Protein AF-A0A7X5DY16-F1 (afdb_monomer_lite)

Foldseek 3Di:
DPPQCPVQWDFPAWDADDPQWTWTWTAHPVGFIKIKTKGQDPLVVVQQVVQDDPPWDWDQDPSIIITIDHDDDADALVCCCVPVVDALQLLLQQLLLQLVCVVPDSGGLQQLLQQLDSRQWGDDDSHIYGNSRGNCVPDDHPRDNLSSQLSNLVSSLCSNVPPPDDPVFFDDDPLSVVSVVCSVVSVRRDSVVSSVSSVPDDRDTPGPPCVCVVVVVVVVVCCVVCVVVVVVVVVVVVVVVVVVVVVVVVVVVVVVVVPPPPPDDDDDDDDDDDDDDDDD

Sequence (280 aa):
MRRVPFDRLHTVCLTYESRAGYTEICREPDGTRWIRLCIRSDACQRELLSGLDESVPVRLESGVLEVLLPCHEGISLRQWLYEQKPDLSRRRDACLSLLEQLVEGNVPPCLIALSANTENLTLTGRSMFLQYLPELRQWEPGIDEAQAVRAVAAVICEVLSEKAAPWQSKRIPEELSLLNLRRQEQDYTSWSQLQRDVAAVPDTLPGRSSVLRPYIRRVRGWLCRYGKYLLRVLAALLLTAALLSLISAYRRYAREKNEIVWQGMPQVGDQDLRNGEDGE

Radius of gyration: 38.99 Å; chains: 1; bounding box: 100×86×105 Å

pLDDT: mean 80.42, std 16.53, range [32.22, 96.19]

Structure (mmCIF, N/CA/C/O backbone):
data_AF-A0A7X5DY16-F1
#
_entry.id   AF-A0A7X5DY16-F1
#
loop_
_atom_site.group_PDB
_atom_site.id
_atom_site.type_symbol
_atom_site.label_atom_id
_atom_site.label_alt_id
_atom_site.label_comp_id
_atom_site.label_asym_id
_atom_site.label_entity_id
_atom_site.label_seq_id
_atom_site.pdbx_PDB_ins_code
_atom_site.Cartn_x
_atom_site.Cartn_y
_atom_site.Cartn_z
_atom_site.occupancy
_atom_site.B_iso_or_equiv
_atom_site.auth_seq_id
_atom_site.auth_comp_id
_atom_site.auth_asym_id
_atom_site.auth_atom_id
_atom_site.pdbx_PDB_model_num
ATOM 1 N N . MET A 1 1 ? -29.160 -1.199 15.013 1.00 33.97 1 MET A N 1
ATOM 2 C CA . MET A 1 1 ? -27.900 -0.928 15.739 1.00 33.97 1 MET A CA 1
ATOM 3 C C . MET A 1 1 ? -27.185 -2.251 15.992 1.00 33.97 1 MET A C 1
ATOM 5 O O . MET A 1 1 ? -27.598 -2.993 16.876 1.00 33.97 1 MET A O 1
ATOM 9 N N . ARG A 1 2 ? -26.191 -2.614 15.167 1.00 40.31 2 ARG A N 1
ATOM 10 C CA . ARG A 1 2 ? -25.318 -3.767 15.455 1.00 40.31 2 ARG A CA 1
ATOM 11 C C . ARG A 1 2 ? -24.442 -3.398 16.658 1.00 40.31 2 ARG A C 1
ATOM 13 O O . ARG A 1 2 ? -23.936 -2.283 16.708 1.00 40.31 2 ARG A O 1
ATOM 20 N N . ARG A 1 3 ? -24.319 -4.297 17.641 1.00 48.38 3 ARG A N 1
ATOM 21 C CA . ARG A 1 3 ? -23.399 -4.123 18.777 1.00 48.38 3 ARG A CA 1
ATOM 22 C C . ARG A 1 3 ? -21.986 -3.958 18.228 1.00 48.38 3 ARG A C 1
ATOM 24 O O . ARG A 1 3 ? -21.544 -4.798 17.451 1.00 48.38 3 ARG A O 1
ATOM 31 N N . VAL A 1 4 ? -21.325 -2.878 18.615 1.00 57.81 4 VAL A N 1
ATOM 32 C CA . VAL A 1 4 ? -20.000 -2.524 18.114 1.00 57.81 4 VAL A CA 1
ATOM 33 C C . VAL A 1 4 ? -18.946 -3.242 18.968 1.00 57.81 4 VAL A C 1
ATOM 35 O O . VAL A 1 4 ? -19.044 -3.159 20.192 1.00 57.81 4 VAL A O 1
ATOM 38 N N . PRO A 1 5 ? -17.986 -3.996 18.400 1.00 69.88 5 PRO A N 1
ATOM 39 C CA . PRO A 1 5 ? -17.233 -4.999 19.156 1.00 69.88 5 PRO A CA 1
ATOM 40 C C . PRO A 1 5 ? -16.042 -4.435 19.946 1.00 69.88 5 PRO A C 1
ATOM 42 O O . PRO A 1 5 ? -15.144 -5.191 20.280 1.00 69.88 5 PRO A O 1
ATOM 45 N N . PHE A 1 6 ? -16.013 -3.147 20.299 1.00 78.06 6 PHE A N 1
ATOM 46 C CA . PHE A 1 6 ? -14.852 -2.538 20.963 1.00 78.06 6 PHE A CA 1
ATOM 47 C C . PHE A 1 6 ? -14.472 -3.195 22.306 1.00 78.06 6 PHE A C 1
ATOM 49 O O . PHE A 1 6 ? -13.289 -3.362 22.595 1.00 78.06 6 PHE A O 1
ATOM 56 N N . ASP A 1 7 ? -15.453 -3.625 23.107 1.00 78.06 7 ASP A N 1
ATOM 57 C CA . ASP A 1 7 ? -15.219 -4.109 24.482 1.00 78.06 7 ASP A CA 1
ATOM 58 C C . ASP A 1 7 ? -14.694 -5.550 24.571 1.00 78.06 7 ASP A C 1
ATOM 60 O O . ASP A 1 7 ? -14.285 -6.003 25.639 1.00 78.06 7 ASP A O 1
ATOM 64 N N . ARG A 1 8 ? -14.741 -6.308 23.469 1.00 79.81 8 ARG A N 1
ATOM 65 C CA . ARG A 1 8 ? -14.359 -7.735 23.439 1.00 79.81 8 ARG A CA 1
ATOM 66 C C . ARG A 1 8 ? -13.055 -7.996 22.693 1.00 79.81 8 ARG A C 1
ATOM 68 O O . ARG A 1 8 ? -12.697 -9.154 22.485 1.00 79.81 8 ARG A O 1
ATOM 75 N N . LEU A 1 9 ? -12.364 -6.937 22.289 1.00 85.31 9 LEU A N 1
ATOM 76 C CA . LEU A 1 9 ? -11.119 -7.018 21.544 1.00 85.31 9 LEU A CA 1
ATOM 77 C C . LEU A 1 9 ? -9.939 -7.293 22.474 1.00 85.31 9 LEU A C 1
ATOM 79 O O . LEU A 1 9 ? -9.692 -6.563 23.431 1.00 85.31 9 LEU A O 1
ATOM 83 N N . HIS A 1 10 ? -9.177 -8.335 22.155 1.00 86.12 10 HIS A N 1
ATOM 84 C CA . HIS A 1 10 ? -7.896 -8.610 22.787 1.00 86.12 10 HIS A CA 1
ATOM 85 C C . HIS A 1 10 ? -6.767 -7.987 21.963 1.00 86.12 10 HIS A C 1
ATOM 87 O O . HIS A 1 10 ? -6.604 -8.322 20.788 1.00 86.12 10 HIS A O 1
ATOM 93 N N . THR A 1 11 ? -5.981 -7.090 22.557 1.00 86.50 11 THR A N 1
ATOM 94 C CA . THR A 1 11 ? -4.807 -6.504 21.897 1.00 86.50 11 THR A CA 1
ATOM 95 C C . THR A 1 11 ? -3.754 -7.578 21.646 1.00 86.50 11 THR A C 1
ATOM 97 O O . THR A 1 11 ? -3.269 -8.221 22.572 1.00 86.50 11 THR A O 1
ATOM 100 N N . VAL A 1 12 ? -3.390 -7.759 20.378 1.00 84.44 12 VAL A N 1
ATOM 101 C CA . VAL A 1 12 ? -2.346 -8.689 19.936 1.00 84.44 12 VAL A CA 1
ATOM 102 C C . VAL A 1 12 ? -0.993 -7.986 19.888 1.00 84.44 12 VAL A C 1
ATOM 104 O O . VAL A 1 12 ? 0.008 -8.550 20.319 1.00 84.44 12 VAL A O 1
ATOM 107 N N . CYS A 1 13 ? -0.950 -6.772 19.336 1.00 82.62 13 CYS A N 1
ATOM 108 C CA . CYS A 1 13 ? 0.288 -6.018 19.159 1.00 82.62 13 CYS A CA 1
ATOM 109 C C . CYS A 1 13 ? 0.001 -4.518 19.040 1.00 82.62 13 CYS A C 1
ATOM 111 O O . CYS A 1 13 ? -0.901 -4.132 18.300 1.00 82.62 13 CYS A O 1
ATOM 113 N N . LEU A 1 14 ? 0.798 -3.692 19.719 1.00 81.94 14 LEU A N 1
ATOM 114 C CA . LEU A 1 14 ? 0.843 -2.243 19.527 1.00 81.94 14 LEU A CA 1
ATOM 115 C C . LEU A 1 14 ? 1.847 -1.932 18.410 1.00 81.94 14 LEU A C 1
ATOM 117 O O . LEU A 1 14 ? 3.008 -2.327 18.512 1.00 81.94 14 LEU A O 1
ATOM 121 N N . THR A 1 15 ? 1.415 -1.252 17.348 1.00 76.75 15 THR A N 1
ATOM 122 C CA . THR A 1 15 ? 2.262 -0.998 16.170 1.00 76.75 15 THR A CA 1
ATOM 123 C C . THR A 1 15 ? 2.916 0.377 16.234 1.00 76.75 15 THR A C 1
ATOM 125 O O . THR A 1 15 ? 4.136 0.476 16.122 1.00 76.75 15 THR A O 1
ATOM 128 N N . TYR A 1 16 ? 2.136 1.433 16.477 1.00 76.62 16 TYR A N 1
ATOM 129 C CA . TYR A 1 16 ? 2.656 2.796 16.599 1.00 76.62 16 TYR A CA 1
ATOM 130 C C . TYR A 1 16 ? 2.023 3.515 17.785 1.00 76.62 16 TYR A C 1
ATOM 132 O O . TYR A 1 16 ? 0.814 3.441 17.977 1.00 76.62 16 TYR A O 1
ATOM 140 N N . GLU A 1 17 ? 2.822 4.263 18.546 1.00 85.31 17 GLU A N 1
ATOM 141 C CA . GLU A 1 17 ? 2.343 5.135 19.620 1.00 85.31 17 GLU A CA 1
ATOM 142 C C . GLU A 1 17 ? 2.920 6.543 19.468 1.00 85.31 17 GLU A C 1
ATOM 144 O O . GLU A 1 17 ? 4.096 6.748 19.167 1.00 85.31 17 GLU A O 1
ATOM 149 N N . SER A 1 18 ? 2.064 7.538 19.671 1.00 84.06 18 SER A N 1
ATOM 150 C CA . SER A 1 18 ? 2.407 8.949 19.605 1.00 84.06 18 SER A CA 1
ATOM 151 C C . SER A 1 18 ? 1.520 9.766 20.545 1.00 84.06 18 SER A C 1
ATOM 153 O O . SER A 1 18 ? 0.532 9.285 21.104 1.00 84.06 18 SER A O 1
ATOM 155 N N . ARG A 1 19 ? 1.831 11.059 20.682 1.00 82.31 19 ARG A N 1
ATOM 156 C CA . ARG A 1 19 ? 0.948 12.001 21.388 1.00 82.31 19 ARG A CA 1
ATOM 157 C C . ARG A 1 19 ? -0.414 12.145 20.705 1.00 82.31 19 ARG A C 1
ATOM 159 O O . ARG A 1 19 ? -1.410 12.318 21.398 1.00 82.31 19 ARG A O 1
ATOM 166 N N . ALA A 1 20 ? -0.450 12.051 19.375 1.00 82.50 20 ALA A N 1
ATOM 167 C CA . ALA A 1 20 ? -1.674 12.163 18.588 1.00 82.50 20 ALA A CA 1
ATOM 168 C C . ALA A 1 20 ? -2.588 10.940 18.742 1.00 82.50 20 ALA A C 1
ATOM 170 O O . ALA A 1 20 ? -3.794 11.053 18.533 1.00 82.50 20 ALA A O 1
ATOM 171 N N . GLY A 1 21 ? -2.036 9.793 19.138 1.00 88.12 21 GLY A N 1
ATOM 172 C CA . GLY A 1 21 ? -2.768 8.540 19.228 1.00 88.12 21 GLY A CA 1
ATOM 173 C C . GLY A 1 21 ? -1.875 7.325 19.037 1.00 88.12 21 GLY A C 1
ATOM 174 O O . GLY A 1 21 ? -0.650 7.445 18.959 1.00 88.12 21 GLY A O 1
ATOM 175 N N . TYR A 1 22 ? -2.496 6.160 18.930 1.00 89.38 22 TYR A N 1
ATOM 176 C CA . TYR A 1 22 ? -1.810 4.899 18.695 1.00 89.38 22 TYR A CA 1
ATOM 177 C C . TYR A 1 22 ? -2.625 3.968 17.795 1.00 89.38 22 TYR A C 1
ATOM 179 O O . TYR A 1 22 ? -3.831 4.148 17.616 1.00 89.38 22 TYR A O 1
ATOM 187 N N . THR A 1 23 ? -1.942 2.989 17.214 1.00 91.06 23 THR A N 1
ATOM 188 C CA . THR A 1 23 ? -2.522 1.927 16.389 1.00 91.06 23 THR A CA 1
ATOM 189 C C . THR A 1 23 ? -2.123 0.575 16.941 1.00 91.06 23 THR A C 1
ATOM 191 O O . THR A 1 23 ? -0.973 0.348 17.327 1.00 91.06 23 THR A O 1
ATOM 194 N N . GLU A 1 24 ? -3.074 -0.344 16.968 1.00 91.12 24 GLU A N 1
ATOM 195 C CA . GLU A 1 24 ? -2.840 -1.704 17.425 1.00 91.12 24 GLU A CA 1
ATOM 196 C C . GLU A 1 24 ? -3.652 -2.707 16.613 1.00 91.12 24 GLU A C 1
ATOM 198 O O . GLU A 1 24 ? -4.700 -2.396 16.045 1.00 91.12 24 GLU A O 1
ATOM 203 N N . ILE A 1 25 ? -3.163 -3.938 16.587 1.00 90.56 25 ILE A N 1
ATOM 204 C CA . ILE A 1 25 ? -3.880 -5.071 16.023 1.00 90.56 25 ILE A CA 1
ATOM 205 C C . ILE A 1 25 ? -4.596 -5.766 17.173 1.00 90.56 25 ILE A C 1
ATOM 207 O O . ILE A 1 25 ? -3.972 -6.215 18.137 1.00 90.56 25 ILE A O 1
ATOM 211 N N . CYS A 1 26 ? -5.908 -5.876 17.052 1.00 91.56 26 CYS A N 1
ATOM 212 C CA . CYS A 1 26 ? -6.784 -6.556 17.984 1.00 91.56 26 CYS A CA 1
ATOM 213 C C . CYS A 1 26 ? -7.302 -7.868 17.396 1.00 91.56 26 CYS A C 1
ATOM 215 O O . CYS A 1 26 ? -7.323 -8.068 16.181 1.00 91.56 26 CYS A O 1
ATOM 217 N N . ARG A 1 27 ? -7.762 -8.758 18.273 1.00 90.69 27 ARG A N 1
ATOM 218 C CA . ARG A 1 27 ? -8.423 -10.009 17.917 1.00 90.69 27 ARG A CA 1
ATOM 219 C C . ARG A 1 27 ? -9.747 -10.139 18.660 1.00 90.69 27 ARG A C 1
ATOM 221 O O . ARG A 1 27 ? -9.797 -9.949 19.874 1.00 90.69 27 ARG A O 1
ATOM 228 N N . GLU A 1 28 ? -10.798 -10.480 17.932 1.00 89.50 28 GLU A N 1
ATOM 229 C CA . GLU A 1 28 ? -12.093 -10.856 18.491 1.00 89.50 28 GLU A CA 1
ATOM 230 C C . GLU A 1 28 ? -12.095 -12.300 19.027 1.00 89.50 28 GLU A C 1
ATOM 232 O O . GLU A 1 28 ? -11.238 -13.108 18.661 1.00 89.50 28 GLU A O 1
ATOM 237 N N . PRO A 1 29 ? -13.064 -12.674 19.886 1.00 85.44 29 PRO A N 1
ATOM 238 C CA . PRO A 1 29 ? -13.160 -14.032 20.429 1.00 85.44 29 PRO A CA 1
ATOM 239 C C . PRO A 1 29 ? -13.299 -15.137 19.372 1.00 85.44 29 PRO A C 1
ATOM 241 O O . PRO A 1 29 ? -12.941 -16.281 19.638 1.00 85.44 29 PRO A O 1
ATOM 244 N N . ASP A 1 30 ? -13.820 -14.810 18.189 1.00 86.75 30 ASP A N 1
ATOM 245 C CA . ASP A 1 30 ? -13.951 -15.717 17.043 1.00 86.75 30 ASP A CA 1
ATOM 246 C C . ASP A 1 30 ? -12.637 -15.898 16.252 1.00 86.75 30 ASP A C 1
ATOM 248 O O . ASP A 1 30 ? -12.562 -16.735 15.355 1.00 86.75 30 ASP A O 1
ATOM 252 N N . GLY A 1 31 ? -11.589 -15.146 16.605 1.00 84.25 31 GLY A N 1
ATOM 253 C CA . GLY A 1 31 ? -10.290 -15.152 15.942 1.00 84.25 31 GLY A CA 1
ATOM 254 C C . GLY A 1 31 ? -10.105 -14.062 14.884 1.00 84.25 31 GLY A C 1
ATOM 255 O O . GLY A 1 31 ? -8.971 -13.880 14.434 1.00 84.25 31 GLY A O 1
ATOM 256 N N . THR A 1 32 ? -11.154 -13.313 14.528 1.00 88.62 32 THR A N 1
ATOM 257 C CA . THR A 1 32 ? -11.099 -12.231 13.535 1.00 88.62 32 THR A CA 1
ATOM 258 C C . THR A 1 32 ? -10.169 -11.117 14.008 1.00 88.62 32 THR A C 1
ATOM 260 O O . THR A 1 32 ? -10.225 -10.700 15.168 1.00 88.62 32 THR A O 1
ATOM 263 N N . ARG A 1 33 ? -9.289 -10.628 13.126 1.00 90.50 33 ARG A N 1
ATOM 264 C CA . ARG A 1 33 ? -8.383 -9.515 13.440 1.00 90.50 33 ARG A CA 1
ATOM 265 C C . ARG A 1 33 ? -8.938 -8.182 12.969 1.00 90.50 33 ARG A C 1
ATOM 267 O O . ARG A 1 33 ? -9.502 -8.072 11.885 1.00 90.50 33 ARG A O 1
ATOM 274 N N . TRP A 1 34 ? -8.676 -7.163 13.773 1.00 92.00 34 TRP A N 1
ATOM 275 C CA . TRP A 1 34 ? -9.038 -5.777 13.514 1.00 92.00 34 TRP A CA 1
ATOM 276 C C . TRP A 1 34 ? -7.842 -4.879 13.760 1.00 92.00 34 TRP A C 1
ATOM 278 O O . TRP A 1 34 ? -7.008 -5.170 14.614 1.00 92.00 34 TRP A O 1
ATOM 288 N N . ILE A 1 35 ? -7.777 -3.768 13.044 1.00 92.81 35 ILE A N 1
ATOM 289 C CA . ILE A 1 35 ? -6.875 -2.674 13.376 1.00 92.81 35 ILE A CA 1
ATOM 290 C C . ILE A 1 35 ? -7.682 -1.672 14.193 1.00 92.81 35 ILE A C 1
ATOM 292 O O . ILE A 1 35 ? -8.658 -1.114 13.692 1.00 92.81 35 ILE A O 1
ATOM 296 N N . ARG A 1 36 ? -7.291 -1.452 15.450 1.00 93.19 36 ARG A N 1
ATOM 297 C CA . ARG A 1 36 ? -7.866 -0.407 16.296 1.00 93.19 36 ARG A CA 1
ATOM 298 C C . ARG A 1 36 ? -6.967 0.821 16.247 1.00 93.19 36 ARG A C 1
ATOM 300 O O . ARG A 1 36 ? -5.787 0.772 16.593 1.00 93.19 36 ARG A O 1
ATOM 307 N N . LEU A 1 37 ? -7.549 1.920 15.792 1.00 93.88 37 LEU A N 1
ATOM 308 C CA . LEU A 1 37 ? -6.932 3.234 15.739 1.00 93.88 37 LEU A CA 1
ATOM 309 C C . LEU A 1 37 ? -7.515 4.087 16.864 1.00 93.88 37 LEU A C 1
ATOM 311 O O . LEU A 1 37 ? -8.723 4.295 16.901 1.00 93.88 37 LEU A O 1
ATOM 315 N N . CYS A 1 38 ? -6.664 4.600 17.748 1.00 92.69 38 CYS A N 1
ATOM 316 C CA . CYS A 1 38 ? -7.058 5.413 18.896 1.00 92.69 38 CYS A CA 1
ATOM 317 C C . CYS A 1 38 ? -6.455 6.814 18.773 1.00 92.69 38 CYS A C 1
ATOM 319 O O . CYS A 1 38 ? -5.248 6.983 18.937 1.00 92.69 38 CYS A O 1
ATOM 321 N N . ILE A 1 39 ? -7.276 7.831 18.512 1.00 93.25 39 ILE A N 1
ATOM 322 C CA . ILE A 1 39 ? -6.843 9.200 18.201 1.00 93.25 39 ILE A CA 1
ATOM 323 C C . ILE A 1 39 ? -7.244 10.143 19.325 1.00 93.25 39 ILE A C 1
ATOM 325 O O . ILE A 1 39 ? -8.410 10.235 19.696 1.00 93.25 39 ILE A O 1
ATOM 329 N N . ARG A 1 40 ? -6.272 10.898 19.830 1.00 92.94 40 ARG A N 1
ATOM 330 C CA . ARG A 1 40 ? -6.436 11.883 20.910 1.00 92.94 40 ARG A CA 1
ATOM 331 C C . ARG A 1 40 ? -6.516 13.326 20.404 1.00 92.94 40 ARG A C 1
ATOM 333 O O . ARG A 1 40 ? -6.928 14.205 21.143 1.00 92.94 40 ARG A O 1
ATOM 340 N N . SER A 1 41 ? -6.063 13.588 19.178 1.00 90.81 41 SER A N 1
ATOM 341 C CA . SER A 1 41 ? -6.037 14.937 18.598 1.00 90.81 41 SER A CA 1
ATOM 342 C C . SER A 1 41 ? -7.382 15.304 17.971 1.00 90.81 41 SER A C 1
ATOM 344 O O . SER A 1 41 ? -7.726 14.753 16.928 1.00 90.81 41 SER A O 1
ATOM 346 N N . ASP A 1 42 ? -8.098 16.283 18.530 1.00 91.12 42 ASP A N 1
ATOM 347 C CA . ASP A 1 42 ? -9.399 16.756 18.019 1.00 91.12 42 ASP A CA 1
ATOM 348 C C . ASP A 1 42 ? -9.373 17.163 16.538 1.00 91.12 42 ASP A C 1
ATOM 350 O O . ASP A 1 42 ? -10.352 16.985 15.813 1.00 91.12 42 ASP A O 1
ATOM 354 N N . ALA A 1 43 ? -8.263 17.749 16.078 1.00 90.50 43 ALA A N 1
ATOM 355 C CA . ALA A 1 43 ? -8.114 18.157 14.684 1.00 90.50 43 ALA A CA 1
ATOM 356 C C . ALA A 1 43 ? -8.020 16.936 13.754 1.00 90.50 43 ALA A C 1
ATOM 358 O O . ALA A 1 43 ? -8.700 16.891 12.732 1.00 90.50 43 ALA A O 1
ATOM 359 N N . CYS A 1 44 ? -7.255 15.921 14.162 1.00 89.69 44 CYS A N 1
ATOM 360 C CA . CYS A 1 44 ? -7.133 14.658 13.436 1.00 89.69 44 CYS A CA 1
ATOM 361 C C . CYS A 1 44 ? -8.451 13.867 13.464 1.00 89.69 44 CYS A C 1
ATOM 363 O O . CYS A 1 44 ? -8.868 13.334 12.439 1.00 89.69 44 CYS A O 1
ATOM 365 N N . GLN A 1 45 ? -9.156 13.859 14.603 1.00 92.56 45 GLN A N 1
ATOM 366 C CA . GLN A 1 45 ? -10.484 13.249 14.727 1.00 92.56 45 GLN A CA 1
ATOM 367 C C . GLN A 1 45 ? -11.471 13.848 13.719 1.00 92.56 45 GLN A C 1
ATOM 369 O O . GLN A 1 45 ? -12.148 13.108 13.012 1.00 92.56 45 GLN A O 1
ATOM 374 N N . ARG A 1 46 ? -11.534 15.183 13.624 1.00 90.81 46 ARG A N 1
ATOM 375 C CA . ARG A 1 46 ? -12.430 15.881 12.688 1.00 90.81 46 ARG A CA 1
ATOM 376 C C . ARG A 1 46 ? -12.112 15.571 11.230 1.00 90.81 46 ARG A C 1
ATOM 378 O O . ARG A 1 46 ? -13.029 15.302 10.462 1.00 90.81 46 ARG A O 1
ATOM 385 N N . GLU A 1 47 ? -10.834 15.603 10.864 1.00 89.75 47 GLU A N 1
ATOM 386 C CA . GLU A 1 47 ? -10.396 15.293 9.501 1.00 89.75 47 GLU A CA 1
ATOM 387 C C . GLU A 1 47 ? -10.753 13.852 9.125 1.00 89.75 47 GLU A C 1
ATOM 389 O O . GLU A 1 47 ? -11.392 13.628 8.099 1.00 89.75 47 GLU A O 1
ATOM 394 N N . LEU A 1 48 ? -10.445 12.885 9.991 1.00 88.62 48 LEU A N 1
ATOM 395 C CA . LEU A 1 48 ? -10.744 11.482 9.728 1.00 88.62 48 LEU A CA 1
ATOM 396 C C . LEU A 1 48 ? -12.250 11.231 9.615 1.00 88.62 48 LEU A C 1
ATOM 398 O O . LEU A 1 48 ? -12.686 10.614 8.649 1.00 88.62 48 LEU A O 1
ATOM 402 N N . LEU A 1 49 ? -13.047 11.745 10.555 1.00 89.88 49 LEU A N 1
ATOM 403 C CA . LEU A 1 49 ? -14.503 11.569 10.548 1.00 89.88 49 LEU A CA 1
ATOM 404 C C . LEU A 1 49 ? -15.183 12.206 9.332 1.00 89.88 49 LEU A C 1
ATOM 406 O O . LEU A 1 49 ? -16.227 11.722 8.916 1.00 89.88 49 LEU A O 1
ATOM 410 N N . SER A 1 50 ? -14.607 13.264 8.753 1.00 87.12 50 SER A N 1
ATOM 411 C CA . SER A 1 50 ? -15.179 13.919 7.569 1.00 87.12 50 SER A CA 1
ATOM 412 C C . SER A 1 50 ? -15.122 13.077 6.290 1.00 87.12 50 SER A C 1
ATOM 414 O O . SER A 1 50 ? -15.927 13.306 5.391 1.00 87.12 50 SER A O 1
ATOM 416 N N . GLY A 1 51 ? -14.195 12.117 6.205 1.00 82.50 51 GLY A N 1
ATOM 417 C CA . GLY A 1 51 ? -14.002 11.272 5.021 1.00 82.50 51 GLY A CA 1
ATOM 418 C C . GLY A 1 51 ? -14.221 9.778 5.258 1.00 82.50 51 GLY A C 1
ATOM 419 O O . GLY A 1 51 ? -14.000 8.991 4.342 1.00 82.50 51 GLY A O 1
ATOM 420 N N . LEU A 1 52 ? -14.563 9.371 6.483 1.00 87.50 52 LEU A N 1
ATOM 421 C CA . LEU A 1 52 ? -14.734 7.967 6.844 1.00 87.50 52 LEU A CA 1
ATOM 422 C C . LEU A 1 52 ? -16.134 7.485 6.465 1.00 87.50 52 LEU A C 1
ATOM 424 O O . LEU A 1 52 ? 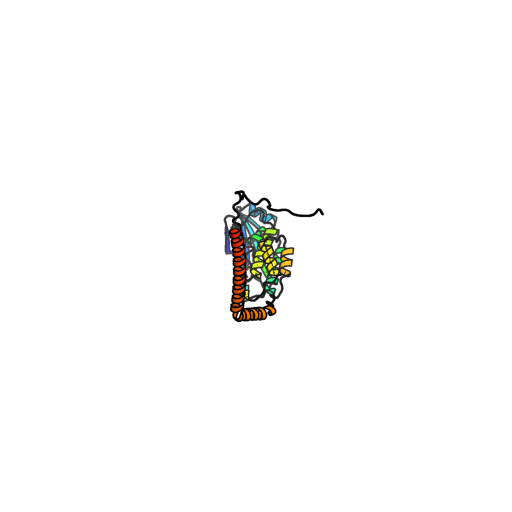-17.123 8.149 6.766 1.00 87.50 52 LEU A O 1
ATOM 428 N N . ASP A 1 53 ? -16.212 6.309 5.847 1.00 85.88 53 ASP A N 1
ATOM 429 C CA . ASP A 1 53 ? -17.492 5.688 5.516 1.00 85.88 53 ASP A CA 1
ATOM 430 C C . ASP A 1 53 ? -18.326 5.357 6.769 1.00 85.88 53 ASP A C 1
ATOM 432 O O . ASP A 1 53 ? -17.801 4.903 7.789 1.00 85.88 53 ASP A O 1
ATOM 436 N N . GLU A 1 54 ? -19.649 5.517 6.670 1.00 83.19 54 GLU A N 1
ATOM 437 C CA . GLU A 1 54 ? -20.591 5.289 7.778 1.00 83.19 54 GLU A CA 1
ATOM 438 C C . GLU A 1 54 ? -20.626 3.822 8.234 1.00 83.19 54 GLU A C 1
ATOM 440 O O . GLU A 1 54 ? -21.069 3.516 9.345 1.00 83.19 54 GLU A O 1
ATOM 445 N N . SER A 1 55 ? -20.165 2.898 7.384 1.00 85.19 55 SER A N 1
ATOM 446 C CA . SER A 1 55 ? -20.066 1.479 7.722 1.00 85.19 55 SER A CA 1
ATOM 447 C C . SER A 1 55 ? -18.931 1.165 8.701 1.00 85.19 55 SER A C 1
ATOM 449 O O . SER A 1 55 ? -18.968 0.113 9.351 1.00 85.19 55 SER A O 1
ATOM 451 N N . VAL A 1 56 ? -17.944 2.061 8.834 1.00 88.44 56 VAL A N 1
ATOM 452 C CA . VAL A 1 56 ? -16.776 1.848 9.690 1.00 88.44 56 VAL A CA 1
ATOM 453 C C . VAL A 1 56 ? -17.167 2.031 11.161 1.00 88.44 56 VAL A C 1
ATOM 455 O O . VAL A 1 56 ? -17.690 3.078 11.544 1.00 88.44 56 VAL A O 1
ATOM 458 N N . PRO A 1 57 ? -16.903 1.041 12.030 1.00 90.75 57 PRO A N 1
ATOM 459 C CA . PRO A 1 57 ? -17.183 1.167 13.452 1.00 90.75 57 PRO A CA 1
ATOM 460 C C . PRO A 1 57 ? -16.343 2.256 14.127 1.00 90.75 57 PRO A C 1
ATOM 462 O O . PRO A 1 57 ? -15.111 2.211 14.099 1.00 90.75 57 PRO A O 1
ATOM 465 N N . VAL A 1 58 ? -17.020 3.183 14.808 1.00 92.19 58 VAL A N 1
ATOM 466 C CA . VAL A 1 58 ? -16.399 4.290 15.546 1.00 92.19 58 VAL A CA 1
ATOM 467 C C . VAL A 1 58 ? -16.979 4.394 16.958 1.00 92.19 58 VAL A C 1
ATOM 469 O O . VAL A 1 58 ? -18.179 4.201 17.166 1.00 92.19 58 VAL A O 1
ATOM 472 N N . ARG A 1 59 ? -16.130 4.730 17.932 1.00 91.88 59 ARG A N 1
ATOM 473 C CA . ARG A 1 59 ? -16.502 5.063 19.312 1.00 91.88 59 ARG A CA 1
ATOM 474 C C . ARG A 1 59 ? -15.735 6.302 19.762 1.00 91.88 59 ARG A C 1
ATOM 476 O O . ARG A 1 59 ? -14.539 6.394 19.537 1.00 91.88 59 ARG A O 1
ATOM 483 N N . LEU A 1 60 ? -16.404 7.242 20.423 1.00 91.19 60 LEU A N 1
ATOM 484 C CA . LEU A 1 60 ? -15.750 8.367 21.092 1.00 91.19 60 LEU A CA 1
ATOM 485 C C . LEU A 1 60 ? -15.934 8.202 22.600 1.00 91.19 60 LEU A C 1
ATOM 487 O O . LEU A 1 60 ? -17.059 8.265 23.093 1.00 91.19 60 LEU A O 1
ATOM 491 N N . GLU A 1 61 ? -14.840 7.990 23.325 1.00 88.88 61 GLU A N 1
ATOM 492 C CA . GLU A 1 61 ? -14.871 7.765 24.769 1.00 88.88 61 GLU A CA 1
ATOM 493 C C . GLU A 1 61 ? -13.745 8.542 25.452 1.00 88.88 61 GLU A C 1
ATOM 495 O O . GLU A 1 61 ? -12.586 8.471 25.053 1.00 88.88 61 GLU A O 1
ATOM 500 N N . SER A 1 62 ? -14.084 9.325 26.480 1.00 88.00 62 SER A N 1
ATOM 501 C CA . SER A 1 62 ? -13.114 10.114 27.260 1.00 88.00 62 SER A CA 1
ATOM 502 C C . SER A 1 62 ? -12.183 11.006 26.413 1.00 88.00 62 SER A C 1
ATOM 504 O O . SER A 1 62 ? -11.016 11.193 26.750 1.00 88.00 62 SER A O 1
ATOM 506 N N . GLY A 1 63 ? -12.688 11.551 25.300 1.00 88.44 63 GLY A N 1
ATOM 507 C CA . GLY A 1 63 ? -11.913 12.390 24.373 1.00 88.44 63 GLY A CA 1
ATOM 508 C C . GLY A 1 63 ? -10.997 11.618 23.415 1.00 88.44 63 GLY A C 1
ATOM 509 O O . GLY A 1 63 ? -10.243 12.234 22.665 1.00 88.44 63 GLY A O 1
ATOM 510 N N . VAL A 1 64 ? -11.059 10.284 23.406 1.00 92.62 64 VAL A N 1
ATOM 511 C CA . VAL A 1 64 ? -10.333 9.426 22.464 1.00 92.62 64 VAL A CA 1
ATOM 512 C C . VAL A 1 64 ? -11.307 8.866 21.438 1.00 92.62 64 VAL A C 1
ATOM 514 O O . VAL A 1 64 ? -12.305 8.237 21.791 1.00 92.62 64 VAL A O 1
ATOM 517 N N . LEU A 1 65 ? -11.014 9.103 20.162 1.00 94.19 65 LEU A N 1
ATOM 518 C CA . LEU A 1 65 ? -11.732 8.500 19.049 1.00 94.19 65 LEU A CA 1
ATOM 519 C C . LEU A 1 65 ? -11.111 7.145 18.736 1.00 94.19 65 LEU A C 1
ATOM 521 O O . LEU A 1 65 ? -9.948 7.069 18.345 1.00 94.19 65 LEU A O 1
ATOM 525 N N . GLU A 1 66 ? -11.893 6.093 18.879 1.00 94.19 66 GLU A N 1
ATOM 526 C CA . GLU A 1 66 ? -11.538 4.745 18.485 1.00 94.19 66 GLU A CA 1
ATOM 527 C C . GLU A 1 66 ? -12.226 4.386 17.169 1.00 94.19 66 GLU A C 1
ATOM 529 O O . GLU A 1 66 ? -13.435 4.562 17.015 1.00 94.19 66 GLU A O 1
ATOM 534 N N . VAL A 1 67 ? -11.457 3.856 16.224 1.00 93.44 67 VAL A N 1
ATOM 535 C CA . VAL A 1 67 ? -11.929 3.416 14.907 1.00 93.44 67 VAL A CA 1
ATOM 536 C C . VAL A 1 67 ? -11.459 1.984 14.682 1.00 93.44 67 VAL A C 1
ATOM 538 O O . VAL A 1 67 ? -10.296 1.676 14.951 1.00 93.44 67 VAL A O 1
ATOM 541 N N . LEU A 1 68 ? -12.343 1.106 14.199 1.00 92.56 68 LEU A N 1
ATOM 542 C CA . LEU A 1 68 ? -11.985 -0.268 13.829 1.00 92.56 68 LEU A CA 1
ATOM 543 C C . LEU A 1 68 ? -11.938 -0.417 12.316 1.00 92.56 68 LEU A C 1
ATOM 545 O O . LEU A 1 68 ? -12.952 -0.285 11.637 1.00 92.56 68 LEU A O 1
ATOM 549 N N . LEU A 1 69 ? -10.759 -0.742 11.803 1.00 91.69 69 LEU A N 1
ATOM 550 C CA . LEU A 1 69 ? -10.515 -0.993 10.389 1.00 91.69 69 LEU A CA 1
ATOM 551 C C . LEU A 1 69 ? -10.274 -2.492 10.164 1.00 91.69 69 LEU A C 1
ATOM 553 O O . LEU A 1 69 ? -9.710 -3.163 11.038 1.00 91.69 69 LEU A O 1
ATOM 557 N N . PRO A 1 70 ? -10.698 -3.044 9.014 1.00 89.25 70 PRO A N 1
ATOM 558 C CA . PRO A 1 70 ? -10.478 -4.450 8.710 1.00 89.25 70 PRO A CA 1
ATOM 559 C C . PRO A 1 70 ? -8.977 -4.759 8.669 1.00 89.25 70 PRO A C 1
ATOM 561 O O . PRO A 1 70 ? -8.191 -4.000 8.104 1.00 89.25 70 PRO A O 1
ATOM 564 N N . CYS A 1 71 ? -8.580 -5.887 9.262 1.00 90.31 71 CYS A N 1
ATOM 565 C CA . CYS A 1 71 ? -7.224 -6.409 9.140 1.00 90.31 71 CYS A CA 1
ATOM 566 C C . CYS A 1 71 ? -7.211 -7.532 8.101 1.00 90.31 71 CYS A C 1
ATOM 568 O O . CYS A 1 71 ? -7.935 -8.521 8.236 1.00 90.31 71 CYS A O 1
ATOM 570 N N . HIS A 1 72 ? -6.382 -7.401 7.067 1.00 89.38 72 HIS A N 1
ATOM 571 C CA . HIS A 1 72 ? -6.254 -8.446 6.052 1.00 89.38 72 HIS A CA 1
ATOM 572 C C . HIS A 1 72 ? -5.324 -9.562 6.545 1.00 89.38 72 HIS A C 1
ATOM 574 O O . HIS A 1 72 ? -4.196 -9.307 6.956 1.00 89.38 72 HIS A O 1
ATOM 580 N N . GLU A 1 73 ? -5.763 -10.817 6.493 1.00 88.81 73 GLU A N 1
ATOM 581 C CA . GLU A 1 73 ? -4.886 -11.955 6.792 1.00 88.81 73 GLU A CA 1
ATOM 582 C C . GLU A 1 73 ? -4.038 -12.309 5.559 1.00 88.81 73 GLU A C 1
ATOM 584 O O . GLU A 1 73 ? -4.553 -12.452 4.445 1.00 88.81 73 GLU A O 1
ATOM 589 N N . GLY A 1 74 ? -2.727 -12.475 5.743 1.00 90.81 74 GLY A N 1
ATOM 590 C CA . GLY A 1 74 ? -1.810 -12.809 4.655 1.00 90.81 74 GLY A CA 1
ATOM 591 C C . GLY A 1 74 ? -0.337 -12.783 5.060 1.00 90.81 74 GLY A C 1
ATOM 592 O O . GLY A 1 74 ? 0.001 -12.693 6.240 1.00 90.81 74 GLY A O 1
ATOM 593 N N . ILE A 1 75 ? 0.546 -12.882 4.065 1.00 93.06 75 ILE A N 1
ATOM 594 C CA . ILE A 1 75 ? 2.002 -12.819 4.260 1.00 93.06 75 ILE A CA 1
ATOM 595 C C . ILE A 1 75 ? 2.525 -11.402 4.022 1.00 93.06 75 ILE A C 1
ATOM 597 O O . ILE A 1 75 ? 1.981 -10.658 3.207 1.00 93.06 75 ILE A O 1
ATOM 601 N N . SER A 1 76 ? 3.610 -11.032 4.703 1.00 92.69 76 SER A N 1
ATOM 602 C CA . SER A 1 76 ? 4.260 -9.732 4.480 1.00 92.69 76 SER A CA 1
ATOM 603 C C . SER A 1 76 ? 4.884 -9.640 3.084 1.00 92.69 76 SER A C 1
ATOM 605 O O . SER A 1 76 ? 5.307 -10.653 2.515 1.00 92.69 76 SER A O 1
ATOM 607 N N . LEU A 1 77 ? 5.043 -8.417 2.563 1.00 92.00 77 LEU A N 1
ATOM 608 C CA . LEU A 1 77 ? 5.780 -8.181 1.315 1.00 92.00 77 LEU A CA 1
ATOM 609 C C . LEU A 1 77 ? 7.175 -8.821 1.346 1.00 92.00 77 LEU A C 1
ATOM 611 O O . LEU A 1 77 ? 7.583 -9.478 0.389 1.00 92.00 77 LEU A O 1
ATOM 615 N N . ARG A 1 78 ? 7.903 -8.668 2.458 1.00 90.69 78 ARG A N 1
ATOM 616 C CA . ARG A 1 78 ? 9.252 -9.225 2.619 1.00 90.69 78 ARG A CA 1
ATOM 617 C C . ARG A 1 78 ? 9.257 -10.746 2.491 1.00 90.69 78 ARG A C 1
ATOM 619 O O . ARG A 1 78 ? 10.120 -11.296 1.809 1.00 90.69 78 ARG A O 1
ATOM 626 N N . GLN A 1 79 ? 8.303 -11.410 3.139 1.00 91.75 79 GLN A N 1
ATOM 627 C CA . GLN A 1 79 ? 8.157 -12.858 3.060 1.00 91.75 79 GLN A CA 1
ATOM 628 C C . GLN A 1 79 ? 7.809 -13.292 1.634 1.00 91.75 79 GLN A C 1
ATOM 630 O O . GLN A 1 79 ? 8.443 -14.195 1.096 1.00 91.75 79 GLN A O 1
ATOM 635 N N . TRP A 1 80 ? 6.869 -12.604 0.986 1.00 92.38 80 TRP A N 1
ATOM 636 C CA . TRP A 1 80 ? 6.472 -12.903 -0.386 1.00 92.38 80 TRP A CA 1
ATOM 637 C C . TRP A 1 80 ? 7.622 -12.755 -1.389 1.00 92.38 80 TRP A C 1
ATOM 639 O O . TRP A 1 80 ? 7.849 -13.656 -2.198 1.00 92.38 80 TRP A O 1
ATOM 649 N N . LEU A 1 81 ? 8.388 -11.664 -1.308 1.00 89.88 81 LEU A N 1
ATOM 650 C CA . LEU A 1 81 ? 9.557 -11.445 -2.164 1.00 89.88 81 LEU A CA 1
ATOM 651 C C . LEU A 1 81 ? 10.626 -12.527 -1.947 1.00 89.88 81 LEU A C 1
ATOM 653 O O . LEU A 1 81 ? 11.182 -13.049 -2.913 1.00 89.88 81 LEU A O 1
ATOM 657 N N . TYR A 1 82 ? 10.880 -12.908 -0.693 1.00 87.75 82 TYR A N 1
ATOM 658 C CA . TYR A 1 82 ? 11.908 -13.891 -0.351 1.00 87.75 82 TYR A CA 1
ATOM 659 C C . TYR A 1 82 ? 11.523 -15.330 -0.731 1.00 87.75 82 TYR A C 1
ATOM 661 O O . TY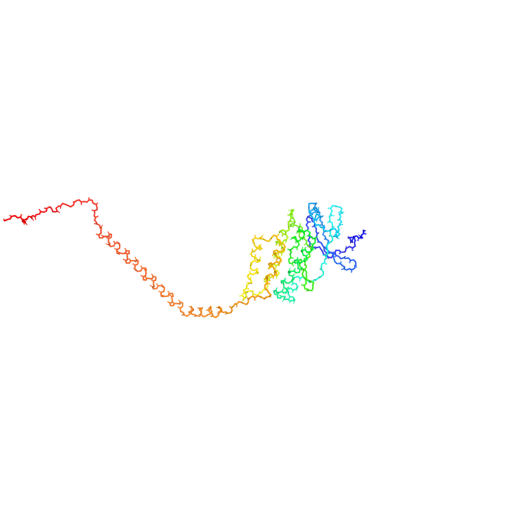R A 1 82 ? 12.319 -16.044 -1.349 1.00 87.75 82 TYR A O 1
ATOM 669 N N . GLU A 1 83 ? 10.314 -15.756 -0.365 1.00 89.81 83 GLU A N 1
ATOM 670 C CA . GLU A 1 83 ? 9.849 -17.136 -0.523 1.00 89.81 83 GLU A CA 1
ATOM 671 C C . GLU A 1 83 ? 9.334 -17.407 -1.937 1.00 89.81 83 GLU A C 1
ATOM 673 O O . GLU A 1 83 ? 9.673 -18.431 -2.528 1.00 89.81 83 GLU A O 1
ATOM 678 N N . GLN A 1 84 ? 8.539 -16.490 -2.501 1.00 87.75 84 GLN A N 1
ATOM 679 C CA . GLN A 1 84 ? 7.892 -16.708 -3.798 1.00 87.75 84 GLN A CA 1
ATOM 680 C C . GLN A 1 84 ? 8.653 -16.127 -4.987 1.00 87.75 84 GLN A C 1
ATOM 682 O O . GLN A 1 84 ? 8.366 -16.534 -6.113 1.00 87.75 84 GLN A O 1
ATOM 687 N N . LYS A 1 85 ? 9.596 -15.200 -4.761 1.00 87.94 85 LYS A N 1
ATOM 688 C CA . LYS A 1 85 ? 10.434 -14.572 -5.803 1.00 87.94 85 LYS A CA 1
ATOM 689 C C . LYS A 1 85 ? 9.627 -14.176 -7.051 1.00 87.94 85 LYS A C 1
ATOM 691 O O . LYS A 1 85 ? 9.909 -14.669 -8.148 1.00 87.94 85 LYS A O 1
ATOM 696 N N . PRO A 1 86 ? 8.587 -13.341 -6.889 1.00 87.88 86 PRO A N 1
ATOM 697 C CA . PRO A 1 86 ? 7.707 -12.967 -7.984 1.00 87.88 86 PRO A CA 1
ATOM 698 C C . PRO A 1 86 ? 8.482 -12.225 -9.079 1.00 87.88 86 PRO A C 1
ATOM 700 O O . PRO A 1 86 ? 9.353 -11.385 -8.824 1.00 87.88 86 PRO A O 1
ATOM 703 N N . ASP A 1 87 ? 8.143 -12.524 -10.326 1.00 86.69 87 ASP A N 1
ATOM 704 C CA . ASP A 1 87 ? 8.618 -11.773 -11.479 1.00 86.69 87 ASP A CA 1
ATOM 705 C C . ASP A 1 87 ? 7.978 -10.375 -11.534 1.00 86.69 87 ASP A C 1
ATOM 707 O O . ASP A 1 87 ? 7.246 -9.948 -10.636 1.00 86.69 87 ASP A O 1
ATOM 711 N N . LEU A 1 88 ? 8.345 -9.599 -12.555 1.00 86.75 88 LEU A N 1
ATOM 712 C CA . LEU A 1 88 ? 7.877 -8.222 -12.683 1.00 86.75 88 LEU A CA 1
ATOM 713 C C . LEU A 1 88 ? 6.368 -8.159 -12.952 1.00 86.75 88 LEU A C 1
ATOM 715 O O . LEU A 1 88 ? 5.697 -7.328 -12.347 1.00 86.75 88 LEU A O 1
ATOM 719 N N . SER A 1 89 ? 5.836 -9.053 -13.790 1.00 88.81 89 SER A N 1
ATOM 720 C CA . SER A 1 89 ? 4.398 -9.152 -14.069 1.00 88.81 89 SER A CA 1
ATOM 721 C C . SER A 1 89 ? 3.596 -9.418 -12.795 1.00 88.81 89 SER A C 1
ATOM 723 O O . SER A 1 89 ? 2.706 -8.637 -12.474 1.00 88.81 89 SER A O 1
ATOM 725 N N . ARG A 1 90 ? 3.965 -10.425 -11.987 1.00 90.62 90 ARG A N 1
ATOM 726 C CA . ARG A 1 90 ? 3.262 -10.708 -10.723 1.00 90.62 90 ARG A CA 1
ATOM 727 C C . ARG A 1 90 ? 3.339 -9.551 -9.734 1.00 90.62 90 ARG A C 1
ATOM 729 O O . ARG A 1 90 ? 2.394 -9.337 -8.982 1.00 90.62 90 ARG A O 1
ATOM 736 N N . ARG A 1 91 ? 4.448 -8.807 -9.713 1.00 91.50 91 ARG A N 1
ATOM 737 C CA . ARG A 1 91 ? 4.577 -7.594 -8.890 1.00 91.50 91 ARG A CA 1
ATOM 738 C C . ARG A 1 91 ? 3.696 -6.460 -9.382 1.00 91.50 91 ARG A C 1
ATOM 740 O O . ARG A 1 91 ? 3.034 -5.838 -8.560 1.00 91.50 91 ARG A O 1
ATOM 747 N N . ARG A 1 92 ? 3.641 -6.232 -10.693 1.00 92.38 92 ARG A N 1
ATOM 748 C CA . ARG A 1 92 ? 2.728 -5.260 -11.296 1.00 92.38 92 ARG A CA 1
ATOM 749 C C . ARG A 1 92 ? 1.280 -5.604 -10.975 1.00 92.38 92 ARG A C 1
ATOM 751 O O . ARG A 1 92 ? 0.563 -4.740 -10.491 1.00 92.38 92 ARG A O 1
ATOM 758 N N . ASP A 1 93 ? 0.868 -6.846 -11.199 1.00 94.06 93 ASP A N 1
ATOM 759 C CA . ASP A 1 93 ? -0.513 -7.278 -10.972 1.00 94.06 93 ASP A CA 1
ATOM 760 C C . ASP A 1 93 ? -0.902 -7.122 -9.493 1.00 94.06 93 ASP A C 1
ATOM 762 O O . ASP A 1 93 ? -1.991 -6.646 -9.178 1.00 94.06 93 ASP A O 1
ATOM 766 N N . ALA A 1 94 ? 0.026 -7.416 -8.577 1.00 94.50 94 ALA A N 1
ATOM 767 C CA . ALA A 1 94 ? -0.169 -7.159 -7.157 1.00 94.50 94 ALA A CA 1
ATOM 768 C C . ALA A 1 94 ? -0.304 -5.648 -6.861 1.00 94.50 94 ALA A C 1
ATOM 770 O O . ALA A 1 94 ? -1.236 -5.243 -6.171 1.00 94.50 94 ALA A O 1
ATOM 771 N N . CYS A 1 95 ? 0.545 -4.789 -7.436 1.00 95.12 95 CYS A N 1
ATOM 772 C CA . CYS A 1 95 ? 0.393 -3.333 -7.318 1.00 95.12 95 CYS A CA 1
ATOM 773 C C . CYS A 1 95 ? -0.935 -2.820 -7.902 1.00 95.12 95 CYS A C 1
ATOM 775 O O . CYS A 1 95 ? -1.510 -1.886 -7.353 1.00 95.12 95 CYS A O 1
ATOM 777 N N . LEU A 1 96 ? -1.445 -3.421 -8.980 1.00 95.88 96 LEU A N 1
ATOM 778 C CA . LEU A 1 96 ? -2.750 -3.068 -9.542 1.00 95.88 96 LEU A CA 1
ATOM 779 C C . LEU A 1 96 ? -3.893 -3.445 -8.594 1.00 95.88 96 LEU A C 1
ATOM 781 O O . LEU A 1 96 ? -4.780 -2.624 -8.392 1.00 95.88 96 LEU A O 1
ATOM 785 N N . SER A 1 97 ? -3.834 -4.616 -7.950 1.00 96.06 97 SER A N 1
ATOM 786 C CA . SER A 1 97 ? -4.835 -5.001 -6.940 1.00 96.06 97 SER A CA 1
ATOM 787 C C . SER A 1 97 ? -4.822 -4.092 -5.703 1.00 96.06 97 SER A C 1
ATOM 789 O O . SER A 1 97 ? -5.872 -3.797 -5.139 1.00 96.06 97 SER A O 1
ATOM 791 N N . LEU A 1 98 ? -3.645 -3.582 -5.321 1.00 96.00 98 LEU A N 1
ATOM 792 C CA . LEU A 1 98 ? -3.520 -2.572 -4.271 1.00 96.00 98 LEU A CA 1
ATOM 793 C C . LEU A 1 98 ? -4.213 -1.266 -4.683 1.00 96.00 98 LEU A C 1
ATOM 795 O O . LEU A 1 98 ? -4.924 -0.668 -3.885 1.00 96.00 98 LEU A O 1
ATOM 799 N N . LEU A 1 99 ? -4.017 -0.811 -5.924 1.00 95.56 99 LEU A N 1
ATOM 800 C CA . LEU A 1 99 ? -4.673 0.403 -6.420 1.00 95.56 99 LEU A CA 1
ATOM 801 C C . LEU A 1 99 ? -6.191 0.234 -6.522 1.00 95.56 99 LEU A C 1
ATOM 803 O O . LEU A 1 99 ? -6.913 1.162 -6.182 1.00 95.56 99 LEU A O 1
ATOM 807 N N . GLU A 1 100 ? -6.668 -0.937 -6.940 1.00 94.50 100 GLU A N 1
ATOM 808 C CA . GLU A 1 100 ? -8.095 -1.273 -6.963 1.00 94.50 100 GLU A CA 1
ATOM 809 C C . GLU A 1 100 ? -8.707 -1.158 -5.559 1.00 94.50 100 GLU A C 1
ATOM 811 O O . GLU A 1 100 ? -9.671 -0.418 -5.379 1.00 94.50 100 GLU A O 1
ATOM 816 N N . GLN A 1 101 ? -8.064 -1.748 -4.539 1.00 92.56 101 GLN A N 1
ATOM 817 C CA . GLN A 1 101 ? -8.481 -1.595 -3.139 1.00 92.56 101 GLN A CA 1
ATOM 818 C C . GLN A 1 101 ? -8.566 -0.121 -2.713 1.00 92.56 101 GLN A C 1
ATOM 820 O O . GLN A 1 101 ? -9.490 0.258 -2.000 1.00 92.56 101 GLN A O 1
ATOM 825 N N . LEU A 1 102 ? -7.597 0.712 -3.096 1.00 92.56 102 LEU A N 1
ATOM 826 C CA . LEU A 1 102 ? -7.543 2.113 -2.664 1.00 92.56 102 LEU A CA 1
ATOM 827 C C . LEU A 1 102 ? -8.545 3.012 -3.393 1.00 92.56 102 LEU A C 1
ATOM 829 O O . LEU A 1 102 ? -8.991 3.996 -2.815 1.00 92.56 102 LEU A O 1
ATOM 833 N N . VAL A 1 103 ? -8.883 2.691 -4.642 1.00 90.00 103 VAL A N 1
ATOM 834 C CA . VAL A 1 103 ? -9.874 3.437 -5.432 1.00 90.00 103 VAL A CA 1
ATOM 835 C C . VAL A 1 103 ? -11.298 3.058 -5.028 1.00 90.00 103 VAL A C 1
ATOM 837 O O . VAL A 1 103 ? -12.168 3.922 -4.983 1.00 90.00 103 VAL A O 1
ATOM 840 N N . GLU A 1 104 ? -11.542 1.781 -4.733 1.00 87.31 104 GLU A N 1
ATOM 841 C CA . GLU A 1 104 ? -12.846 1.304 -4.257 1.00 87.31 104 GLU A CA 1
ATOM 842 C C . GLU A 1 104 ? -13.050 1.548 -2.757 1.00 87.31 104 GLU A C 1
ATOM 844 O O . GLU A 1 104 ? -14.180 1.652 -2.276 1.00 87.31 104 GLU A O 1
ATOM 849 N N . GLY A 1 105 ? -11.955 1.624 -2.003 1.00 78.06 105 GLY A N 1
ATOM 850 C CA . GLY A 1 105 ? -11.966 1.855 -0.570 1.00 78.06 105 GLY A CA 1
ATOM 851 C C . GLY A 1 105 ? -12.340 3.294 -0.242 1.00 78.06 105 GLY A C 1
ATOM 852 O O . GLY A 1 105 ? -11.566 4.215 -0.482 1.00 78.06 105 GLY A O 1
ATOM 853 N N . ASN A 1 106 ? -13.490 3.483 0.405 1.00 81.12 106 ASN A N 1
ATOM 854 C CA . ASN A 1 106 ? -13.920 4.771 0.960 1.00 81.12 106 ASN A CA 1
ATOM 855 C C . ASN A 1 106 ? -13.142 5.112 2.247 1.00 81.12 106 ASN A C 1
ATOM 857 O O . ASN A 1 106 ? -13.709 5.207 3.337 1.00 81.12 106 ASN A O 1
ATOM 861 N N . VAL A 1 107 ? -11.817 5.227 2.135 1.00 88.31 107 VAL A N 1
ATOM 862 C CA . VAL A 1 107 ? -10.916 5.514 3.254 1.00 88.31 107 VAL A CA 1
ATOM 863 C C . VAL A 1 107 ? -10.296 6.905 3.075 1.00 88.31 107 VAL A C 1
ATOM 865 O O . VAL A 1 107 ? -9.803 7.211 1.989 1.00 88.31 107 VAL A O 1
ATOM 868 N N . PRO A 1 108 ? -10.272 7.749 4.126 1.00 91.44 108 PRO A N 1
ATOM 869 C CA . PRO A 1 108 ? -9.679 9.080 4.071 1.00 91.44 108 PRO A CA 1
ATOM 870 C C . PRO A 1 108 ? -8.241 9.104 3.515 1.00 91.44 108 PRO A C 1
ATOM 872 O O . PRO A 1 108 ? -7.420 8.271 3.922 1.00 91.44 108 PRO A O 1
ATOM 875 N N . PRO A 1 109 ? -7.875 10.107 2.689 1.00 92.31 109 PRO A N 1
ATOM 876 C CA . PRO A 1 109 ? -6.517 10.256 2.161 1.00 92.31 109 PRO A CA 1
ATOM 877 C C . PRO A 1 109 ? -5.432 10.283 3.240 1.00 92.31 109 PRO A C 1
ATOM 879 O O . PRO A 1 109 ? -4.370 9.689 3.059 1.00 92.31 109 PRO A O 1
ATOM 882 N N . CYS A 1 110 ? -5.707 10.898 4.394 1.00 92.00 110 CYS A N 1
ATOM 883 C CA . CYS A 1 110 ? -4.769 10.956 5.512 1.00 92.00 110 CYS A CA 1
ATOM 884 C C . CYS A 1 110 ? -4.411 9.565 6.060 1.00 92.00 110 CYS A C 1
ATOM 886 O O . CYS A 1 110 ? -3.243 9.298 6.343 1.00 92.00 110 CYS A O 1
ATOM 888 N N . LEU A 1 111 ? -5.378 8.644 6.138 1.00 92.69 111 LEU A N 1
ATOM 889 C CA . LEU A 1 111 ? -5.127 7.265 6.557 1.00 92.69 111 LEU A CA 1
ATOM 890 C C . LEU A 1 111 ? -4.313 6.504 5.518 1.00 92.69 111 LEU A C 1
ATOM 892 O O . LEU A 1 111 ? -3.400 5.767 5.890 1.00 92.69 111 LEU A O 1
ATOM 896 N N . ILE A 1 112 ? -4.608 6.699 4.232 1.00 94.94 112 ILE A N 1
ATOM 897 C CA . ILE A 1 112 ? -3.862 6.062 3.143 1.00 94.94 112 ILE A CA 1
ATOM 898 C C . ILE A 1 112 ? -2.409 6.548 3.153 1.00 94.94 112 ILE A C 1
ATOM 900 O O . ILE A 1 112 ? -1.491 5.731 3.211 1.00 94.94 112 ILE A O 1
ATOM 904 N N . ALA A 1 113 ? -2.196 7.866 3.162 1.00 94.88 113 ALA A N 1
ATOM 905 C CA . ALA A 1 113 ? -0.873 8.479 3.115 1.00 94.88 113 ALA A CA 1
ATOM 906 C C . ALA A 1 113 ? 0.009 8.051 4.296 1.00 94.88 113 ALA A C 1
ATOM 908 O O . ALA A 1 113 ? 1.152 7.648 4.097 1.00 94.88 113 ALA A O 1
ATOM 909 N N . LEU A 1 114 ? -0.530 8.087 5.519 1.00 93.44 114 LEU A N 1
ATOM 910 C CA . LEU A 1 114 ? 0.213 7.735 6.734 1.00 93.44 114 LEU A CA 1
ATOM 911 C C . LEU A 1 114 ? 0.448 6.232 6.890 1.00 93.44 114 LEU A C 1
ATOM 913 O O . LEU A 1 114 ? 1.339 5.832 7.639 1.00 93.44 114 LEU A O 1
ATOM 917 N N . SER A 1 115 ? -0.356 5.402 6.222 1.00 95.00 115 SER A N 1
ATOM 918 C CA . SER A 1 115 ? -0.191 3.944 6.233 1.00 95.00 115 SER A CA 1
ATOM 919 C C . SER A 1 115 ? 0.685 3.445 5.087 1.00 95.00 115 SER A C 1
ATOM 921 O O . SER A 1 115 ? 1.094 2.286 5.119 1.00 95.00 115 SER A O 1
ATOM 923 N N . ALA A 1 116 ? 0.971 4.278 4.080 1.00 95.00 116 ALA A N 1
ATOM 924 C CA . ALA A 1 116 ? 1.710 3.910 2.877 1.00 95.00 116 ALA A CA 1
ATOM 925 C C . ALA A 1 116 ? 3.184 3.592 3.184 1.00 95.00 116 ALA A C 1
ATOM 927 O O . ALA A 1 116 ? 4.089 4.405 3.010 1.00 95.00 116 ALA A O 1
ATOM 928 N N . ASN A 1 117 ? 3.422 2.354 3.609 1.00 93.12 117 ASN A N 1
ATOM 929 C CA . ASN A 1 117 ? 4.736 1.781 3.853 1.00 93.12 117 ASN A CA 1
ATOM 930 C C . ASN A 1 117 ? 4.746 0.324 3.370 1.00 93.12 117 ASN A C 1
ATOM 932 O O . ASN A 1 117 ? 3.750 -0.390 3.474 1.00 93.12 117 ASN A O 1
ATOM 936 N N . THR A 1 118 ? 5.890 -0.133 2.866 1.00 91.75 118 THR A N 1
ATOM 937 C CA . THR A 1 118 ? 6.099 -1.529 2.463 1.00 91.75 118 THR A CA 1
ATOM 938 C C . THR A 1 118 ? 5.872 -2.534 3.595 1.00 91.75 118 THR A C 1
ATOM 940 O O . THR A 1 118 ? 5.443 -3.656 3.328 1.00 91.75 118 THR A O 1
ATOM 943 N N . GLU A 1 119 ? 6.109 -2.143 4.850 1.00 91.25 119 GLU A N 1
ATOM 944 C CA . GLU A 1 119 ? 5.870 -2.983 6.034 1.00 91.25 119 GLU A CA 1
ATOM 945 C C . GLU A 1 119 ? 4.379 -3.230 6.295 1.00 91.25 119 GLU A C 1
ATOM 947 O O . GLU A 1 119 ? 4.007 -4.286 6.802 1.00 91.25 119 GLU A O 1
ATOM 952 N N . ASN A 1 120 ? 3.526 -2.295 5.871 1.00 93.81 120 ASN A N 1
ATOM 953 C CA . ASN A 1 120 ? 2.075 -2.382 6.003 1.00 93.81 120 ASN A CA 1
ATOM 954 C C . ASN A 1 120 ? 1.424 -3.145 4.838 1.00 93.81 120 ASN A C 1
ATOM 956 O O . ASN A 1 120 ? 0.207 -3.325 4.819 1.00 93.81 120 ASN A O 1
ATOM 960 N N . LEU A 1 121 ? 2.204 -3.611 3.857 1.00 94.69 121 LEU A N 1
ATOM 961 C CA . LEU A 1 121 ? 1.683 -4.393 2.741 1.00 94.69 121 LEU 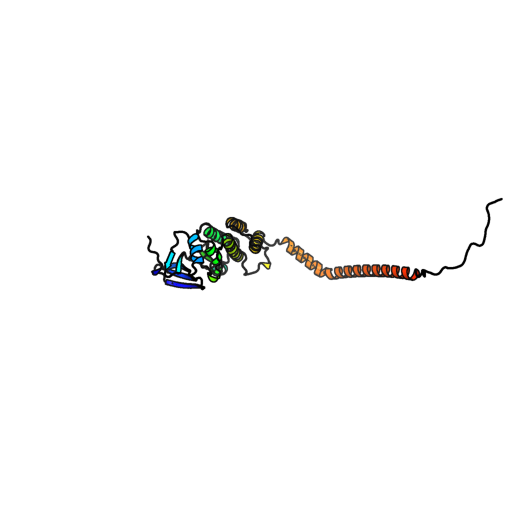A CA 1
ATOM 962 C C . LEU A 1 121 ? 1.527 -5.866 3.114 1.00 94.69 121 LEU A C 1
ATOM 964 O O . LEU A 1 121 ? 2.476 -6.542 3.523 1.00 94.69 121 LEU A O 1
ATOM 968 N N . THR A 1 122 ? 0.322 -6.378 2.889 1.00 94.75 122 THR A N 1
ATOM 969 C CA . THR A 1 122 ? -0.033 -7.783 3.099 1.00 94.75 122 THR A CA 1
ATOM 970 C C . THR A 1 122 ? -0.479 -8.407 1.787 1.00 94.75 122 THR A C 1
ATOM 972 O O . THR A 1 122 ? -1.183 -7.777 1.004 1.00 94.75 122 THR A O 1
ATOM 975 N N . LEU A 1 123 ? -0.071 -9.648 1.533 1.00 94.50 123 LEU A N 1
ATOM 976 C CA . LEU A 1 123 ? -0.483 -10.395 0.352 1.00 94.50 123 LEU A CA 1
ATOM 977 C C . LEU A 1 123 ? -1.365 -11.580 0.723 1.00 94.50 123 LEU A C 1
ATOM 979 O O . LEU A 1 123 ? -0.980 -12.435 1.527 1.00 94.50 123 LEU A O 1
ATOM 983 N N . THR A 1 124 ? -2.508 -11.664 0.048 1.00 91.38 124 THR A N 1
ATOM 984 C CA . THR A 1 124 ? -3.479 -12.750 0.186 1.00 91.38 124 THR A CA 1
ATOM 985 C C . THR A 1 124 ? -3.719 -13.353 -1.195 1.00 91.38 124 THR A C 1
ATOM 987 O O . THR A 1 124 ? -4.375 -12.775 -2.062 1.00 91.38 124 THR A O 1
ATOM 990 N N . GLY A 1 125 ? -3.137 -14.529 -1.439 1.00 86.25 125 GLY A N 1
ATOM 991 C CA . GLY A 1 125 ? -3.192 -15.179 -2.748 1.00 86.25 125 GLY A CA 1
ATOM 992 C C . GLY A 1 125 ? -2.448 -14.382 -3.826 1.00 86.25 125 GLY A C 1
ATOM 993 O O . GLY A 1 125 ? -1.218 -14.403 -3.868 1.00 86.25 125 GLY A O 1
ATOM 994 N N . ARG A 1 126 ? -3.196 -13.733 -4.729 1.00 84.00 126 ARG A N 1
ATOM 995 C CA . ARG A 1 126 ? -2.654 -12.887 -5.813 1.00 84.00 126 ARG A CA 1
ATOM 996 C C . ARG A 1 126 ? -2.803 -11.389 -5.556 1.00 84.00 126 ARG A C 1
ATOM 998 O O . ARG A 1 126 ? -2.202 -10.612 -6.289 1.00 84.00 126 ARG A O 1
ATOM 1005 N N . SER A 1 127 ? -3.571 -11.012 -4.541 1.00 92.25 127 SER A N 1
ATOM 1006 C CA . SER A 1 127 ? -3.887 -9.618 -4.259 1.00 92.25 127 SER A CA 1
ATOM 1007 C C . SER A 1 127 ? -2.990 -9.075 -3.156 1.00 92.25 127 SER A C 1
ATOM 1009 O O . SER A 1 127 ? -2.624 -9.793 -2.219 1.00 92.25 127 SER A O 1
ATOM 1011 N N . MET A 1 128 ? -2.630 -7.806 -3.286 1.00 95.50 128 MET A N 1
ATOM 1012 C CA . MET A 1 128 ? -1.887 -7.039 -2.299 1.00 95.50 128 MET A CA 1
ATOM 1013 C C . MET A 1 128 ? -2.818 -6.007 -1.682 1.00 95.50 128 MET A C 1
ATOM 1015 O O . MET A 1 128 ? -3.540 -5.320 -2.396 1.00 95.50 128 MET A O 1
ATOM 1019 N N . PHE A 1 129 ? -2.753 -5.895 -0.363 1.00 94.81 129 PHE A N 1
ATOM 1020 C CA . PHE A 1 129 ? -3.573 -4.990 0.419 1.00 94.81 129 PHE A CA 1
ATOM 1021 C C . PHE A 1 129 ? -2.699 -4.091 1.285 1.00 94.81 129 PHE A C 1
ATOM 1023 O O . PHE A 1 129 ? -1.666 -4.526 1.808 1.00 94.81 129 PHE A O 1
ATOM 1030 N N . LEU A 1 130 ? -3.141 -2.851 1.465 1.00 95.81 130 LEU A N 1
ATOM 1031 C CA . LEU A 1 130 ? -2.593 -1.938 2.457 1.00 95.81 130 LEU A CA 1
ATOM 1032 C C . LEU A 1 130 ? -3.298 -2.155 3.795 1.00 95.81 130 LEU A C 1
ATOM 1034 O O . LEU A 1 130 ? -4.506 -1.952 3.898 1.00 95.81 130 LEU A O 1
ATOM 1038 N N . GLN A 1 131 ? -2.539 -2.517 4.828 1.00 94.00 131 GLN A N 1
ATOM 1039 C CA . GLN A 1 131 ? -3.018 -2.439 6.205 1.00 94.00 131 GLN A CA 1
ATOM 1040 C C . GLN A 1 131 ? -3.027 -0.973 6.629 1.00 94.00 131 GLN A C 1
ATOM 1042 O O . GLN A 1 131 ? -1.994 -0.303 6.574 1.00 94.00 131 GLN A O 1
ATOM 1047 N N . TYR A 1 132 ? -4.173 -0.476 7.083 1.00 92.94 132 TYR A N 1
ATOM 1048 C CA . TYR A 1 132 ? -4.314 0.902 7.548 1.00 92.94 132 TYR A CA 1
ATOM 1049 C C . TYR A 1 132 ? -3.729 1.081 8.956 1.00 92.94 132 TYR A C 1
ATOM 1051 O O . TYR A 1 132 ? -4.454 1.276 9.929 1.00 92.94 132 TYR A O 1
ATOM 1059 N N . LEU A 1 133 ? -2.403 0.981 9.057 1.00 92.25 133 LEU A N 1
ATOM 1060 C CA . LEU A 1 133 ? -1.606 1.210 10.262 1.00 92.25 133 LEU A CA 1
ATOM 1061 C C . LEU A 1 133 ? -0.890 2.568 10.142 1.00 92.25 133 LEU A C 1
ATOM 1063 O O . LEU A 1 133 ? 0.314 2.598 9.869 1.00 92.25 133 LEU A O 1
ATOM 1067 N N . PRO A 1 134 ? -1.607 3.699 10.298 1.00 92.12 134 PRO A N 1
ATOM 1068 C CA . PRO A 1 134 ? -1.041 5.020 10.069 1.00 92.12 134 PRO A CA 1
ATOM 1069 C C . PRO A 1 134 ? 0.001 5.385 11.126 1.00 92.12 134 PRO A C 1
ATOM 1071 O O . PRO A 1 134 ? -0.226 5.238 12.332 1.00 92.12 134 PRO A O 1
ATOM 1074 N N . GLU A 1 135 ? 1.121 5.957 10.687 1.00 90.94 135 GLU A N 1
ATOM 1075 C CA . GLU A 1 135 ? 2.118 6.511 11.597 1.00 90.94 135 GLU A CA 1
ATOM 1076 C C . GLU A 1 135 ? 1.703 7.917 12.068 1.00 90.94 135 GLU A C 1
ATOM 1078 O O . GLU A 1 135 ? 2.192 8.939 11.589 1.00 90.94 135 GLU A O 1
ATOM 1083 N N . LEU A 1 136 ? 0.794 7.974 13.048 1.00 88.69 136 LEU A N 1
ATOM 1084 C CA . LEU A 1 136 ? 0.166 9.213 13.540 1.00 88.69 136 LEU A CA 1
ATOM 1085 C C . LEU A 1 136 ? 1.141 10.302 14.019 1.00 88.69 136 LEU A C 1
ATOM 1087 O O . LEU A 1 136 ? 0.756 11.465 14.115 1.00 88.69 136 LEU A O 1
ATOM 1091 N N . ARG A 1 137 ? 2.406 9.963 14.304 1.00 88.88 137 ARG A N 1
ATOM 1092 C CA . ARG A 1 137 ? 3.438 10.965 14.622 1.00 88.88 137 ARG A CA 1
ATOM 1093 C C . ARG A 1 137 ? 3.699 11.928 13.455 1.00 88.88 137 ARG A C 1
ATOM 1095 O O . ARG A 1 137 ? 4.189 13.022 13.698 1.00 88.88 137 ARG A O 1
ATOM 1102 N N . GLN A 1 138 ? 3.452 11.477 12.223 1.00 89.19 138 GLN A N 1
ATOM 1103 C CA . GLN A 1 138 ? 3.682 12.228 10.989 1.00 89.19 138 GLN A CA 1
ATOM 1104 C C . GLN A 1 138 ? 2.412 12.935 10.501 1.00 89.19 138 GLN A C 1
ATOM 1106 O O . GLN A 1 138 ? 2.411 13.495 9.410 1.00 89.19 138 GLN A O 1
ATOM 1111 N N . TRP A 1 139 ? 1.315 12.874 11.266 1.00 90.81 139 TRP A N 1
ATOM 1112 C CA . TRP A 1 139 ? 0.076 13.525 10.868 1.00 90.81 139 TRP A CA 1
ATOM 1113 C C . TRP A 1 139 ? 0.240 15.047 10.869 1.00 90.81 139 TRP A C 1
ATOM 1115 O O . TRP A 1 139 ? 0.680 15.643 11.855 1.00 90.81 139 TRP A O 1
ATOM 1125 N N . GLU A 1 140 ? -0.189 15.655 9.770 1.00 88.69 140 GLU A N 1
ATOM 1126 C CA . GLU A 1 140 ? -0.311 17.093 9.579 1.00 88.69 140 GLU A CA 1
ATOM 1127 C C . GLU A 1 140 ? -1.728 17.394 9.070 1.00 88.69 140 GLU A C 1
ATOM 1129 O O . GLU A 1 140 ? -2.333 16.543 8.416 1.00 88.69 140 GLU A O 1
ATOM 1134 N N . PRO A 1 141 ? -2.291 18.571 9.381 1.00 87.44 141 PRO A N 1
ATOM 1135 C CA . PRO A 1 141 ? -3.628 18.921 8.927 1.00 87.44 141 PRO A CA 1
ATOM 1136 C C . PRO A 1 141 ? -3.672 19.119 7.410 1.00 87.44 141 PRO A C 1
ATOM 1138 O O . PRO A 1 141 ? -2.795 19.763 6.834 1.00 87.44 141 PRO A O 1
ATOM 1141 N N . GLY A 1 142 ? -4.756 18.651 6.789 1.00 87.50 142 GLY A N 1
ATOM 1142 C CA . GLY A 1 142 ? -5.026 18.897 5.372 1.00 87.50 142 GLY A CA 1
ATOM 1143 C C . GLY A 1 142 ? -4.283 17.960 4.427 1.00 87.50 142 GLY A C 1
ATOM 1144 O O . GLY A 1 142 ? -3.948 18.378 3.319 1.00 87.50 142 GLY A O 1
ATOM 1145 N N . ILE A 1 143 ? -4.034 16.714 4.848 1.00 90.75 143 ILE A N 1
ATOM 1146 C CA . ILE A 1 143 ? -3.479 15.702 3.949 1.00 90.75 143 ILE A CA 1
ATOM 1147 C C . ILE A 1 143 ? -4.489 15.398 2.838 1.00 90.75 143 ILE A C 1
ATOM 1149 O O . ILE A 1 143 ? -5.570 14.865 3.100 1.00 90.75 143 ILE A O 1
ATOM 1153 N N . ASP A 1 144 ? -4.132 15.732 1.601 1.00 91.50 144 ASP A N 1
ATOM 1154 C CA . ASP A 1 144 ? -5.011 15.611 0.440 1.00 91.50 144 ASP A CA 1
ATOM 1155 C C . ASP A 1 144 ? -4.831 14.294 -0.339 1.00 91.50 144 ASP A C 1
ATOM 1157 O O . ASP A 1 144 ? -3.955 13.464 -0.069 1.00 91.50 144 ASP A O 1
ATOM 1161 N N . GLU A 1 145 ? -5.698 14.088 -1.333 1.00 92.44 145 GLU A N 1
ATOM 1162 C CA . GLU A 1 145 ? -5.639 12.922 -2.218 1.00 92.44 145 GLU A CA 1
ATOM 1163 C C . GLU A 1 145 ? -4.299 12.846 -2.963 1.00 92.44 145 GLU A C 1
ATOM 1165 O O . GLU A 1 145 ? -3.708 11.773 -3.056 1.00 92.44 145 GLU A O 1
ATOM 1170 N N . ALA A 1 146 ? -3.757 13.974 -3.429 1.00 93.44 146 ALA A N 1
ATOM 1171 C CA . ALA A 1 146 ? -2.483 13.992 -4.142 1.00 93.44 146 ALA A CA 1
ATOM 1172 C C . ALA A 1 146 ? -1.317 13.535 -3.246 1.00 93.44 146 ALA A C 1
ATOM 1174 O O . ALA A 1 146 ? -0.395 12.865 -3.712 1.00 93.44 146 ALA A O 1
ATOM 1175 N N . GLN A 1 147 ? -1.322 13.867 -1.954 1.00 94.00 147 GLN A N 1
ATOM 1176 C CA . GLN A 1 147 ? -0.350 13.358 -0.984 1.00 94.00 147 GLN A CA 1
ATOM 1177 C C . GLN A 1 147 ? -0.500 11.848 -0.775 1.00 94.00 147 GLN A C 1
ATOM 1179 O O . GLN A 1 147 ? 0.511 11.142 -0.779 1.00 94.00 147 GLN A O 1
ATOM 1184 N N . ALA A 1 148 ? -1.729 11.335 -0.679 1.00 94.56 148 ALA A N 1
ATOM 1185 C CA . ALA A 1 148 ? -1.979 9.895 -0.597 1.00 94.56 148 ALA A CA 1
ATOM 1186 C C . ALA A 1 148 ? -1.490 9.148 -1.848 1.00 94.56 148 ALA A C 1
ATOM 1188 O O . ALA A 1 148 ? -0.766 8.155 -1.730 1.00 94.56 148 ALA A O 1
ATOM 1189 N N . VAL A 1 149 ? -1.796 9.661 -3.044 1.00 95.56 149 VAL A N 1
ATOM 1190 C CA . VAL A 1 149 ? -1.335 9.088 -4.318 1.00 95.56 149 VAL A CA 1
ATOM 1191 C C . VAL A 1 149 ? 0.194 9.080 -4.375 1.00 95.56 149 VAL A C 1
ATOM 1193 O O . VAL A 1 149 ? 0.787 8.063 -4.733 1.00 95.56 149 VAL A O 1
ATOM 1196 N N . ARG A 1 150 ? 0.861 10.177 -3.987 1.00 94.88 150 ARG A N 1
ATOM 1197 C CA . ARG A 1 150 ? 2.335 10.261 -3.955 1.00 94.88 150 ARG A CA 1
ATOM 1198 C C . ARG A 1 150 ? 2.957 9.260 -2.986 1.00 94.88 150 ARG A C 1
ATOM 1200 O O . ARG A 1 150 ? 3.947 8.613 -3.337 1.00 94.88 150 ARG A O 1
ATOM 1207 N N . ALA A 1 151 ? 2.378 9.106 -1.797 1.00 94.81 151 ALA A N 1
ATOM 1208 C CA . ALA A 1 151 ? 2.855 8.154 -0.800 1.00 94.81 151 ALA A CA 1
ATOM 1209 C C . ALA A 1 151 ? 2.737 6.707 -1.314 1.00 94.81 151 ALA A C 1
ATOM 1211 O O . ALA A 1 151 ? 3.696 5.936 -1.256 1.00 94.81 151 ALA A O 1
ATOM 1212 N N . VAL A 1 152 ? 1.607 6.358 -1.935 1.00 96.19 152 VAL A N 1
ATOM 1213 C CA . VAL A 1 152 ? 1.396 5.031 -2.534 1.00 96.19 152 VAL A CA 1
ATOM 1214 C C . VAL A 1 152 ? 2.293 4.806 -3.753 1.00 96.19 152 VAL A C 1
ATOM 1216 O O . VAL A 1 152 ? 2.869 3.727 -3.894 1.00 96.19 152 VAL A O 1
ATOM 1219 N N . ALA A 1 153 ? 2.495 5.817 -4.602 1.00 94.19 153 ALA A N 1
ATOM 1220 C CA . ALA A 1 153 ? 3.433 5.740 -5.722 1.00 94.19 153 ALA A CA 1
ATOM 1221 C C . ALA A 1 153 ? 4.860 5.422 -5.244 1.00 94.19 153 ALA A C 1
ATOM 1223 O O . ALA A 1 153 ? 5.566 4.635 -5.878 1.00 94.19 153 ALA A O 1
ATOM 1224 N N . ALA A 1 154 ? 5.278 5.975 -4.099 1.00 92.12 154 ALA A N 1
ATOM 1225 C CA . ALA A 1 154 ? 6.566 5.651 -3.496 1.00 92.12 154 ALA A CA 1
ATOM 1226 C C . ALA A 1 154 ? 6.664 4.178 -3.079 1.00 92.12 154 ALA A C 1
ATOM 1228 O O . ALA A 1 154 ? 7.657 3.528 -3.414 1.00 92.12 154 ALA A O 1
ATOM 1229 N N . VAL A 1 155 ? 5.625 3.633 -2.444 1.00 93.56 155 VAL A N 1
ATOM 1230 C CA . VAL A 1 155 ? 5.557 2.211 -2.072 1.00 93.56 155 VAL A CA 1
ATOM 1231 C C . VAL A 1 155 ? 5.578 1.309 -3.311 1.00 93.56 155 VAL A C 1
ATOM 1233 O O . VAL A 1 155 ? 6.353 0.355 -3.369 1.00 93.56 155 VAL A O 1
ATOM 1236 N N . ILE A 1 156 ? 4.790 1.629 -4.342 1.00 93.75 156 ILE A N 1
ATOM 1237 C CA . ILE A 1 156 ? 4.742 0.867 -5.600 1.00 93.75 156 ILE A CA 1
ATOM 1238 C C . ILE A 1 156 ? 6.108 0.858 -6.293 1.00 93.75 156 ILE A C 1
ATOM 1240 O O . ILE A 1 156 ? 6.577 -0.199 -6.723 1.00 93.75 156 ILE A O 1
ATOM 1244 N N . CYS A 1 157 ? 6.790 2.006 -6.352 1.00 89.06 157 CYS A N 1
ATOM 1245 C CA . CYS A 1 157 ? 8.168 2.087 -6.834 1.00 89.06 157 CYS A CA 1
ATOM 1246 C C . CYS A 1 157 ? 9.076 1.083 -6.119 1.00 89.06 157 CYS A C 1
ATOM 1248 O O . CYS A 1 157 ? 9.877 0.416 -6.771 1.00 89.06 157 CYS A O 1
ATOM 1250 N N . GLU A 1 158 ? 8.982 0.968 -4.794 1.00 88.56 158 GLU A N 1
ATOM 1251 C CA . GLU A 1 158 ? 9.817 0.048 -4.015 1.00 88.56 158 GLU A CA 1
ATOM 1252 C C . GLU A 1 158 ? 9.500 -1.421 -4.304 1.00 88.56 158 GLU A C 1
ATOM 1254 O O . GLU A 1 158 ? 10.424 -2.209 -4.523 1.00 88.56 158 GLU A O 1
ATOM 1259 N N . VAL A 1 159 ? 8.215 -1.775 -4.405 1.00 90.25 159 VAL A N 1
ATOM 1260 C CA . VAL A 1 159 ? 7.773 -3.131 -4.774 1.00 90.25 159 VAL A CA 1
ATOM 1261 C C . VAL A 1 159 ? 8.313 -3.524 -6.156 1.00 90.25 159 VAL A C 1
ATOM 1263 O O . VAL A 1 159 ? 8.856 -4.620 -6.339 1.00 90.25 159 VAL A O 1
ATOM 1266 N N . LEU A 1 160 ? 8.224 -2.623 -7.137 1.00 88.19 160 LEU A N 1
ATOM 1267 C CA . LEU A 1 160 ? 8.655 -2.887 -8.514 1.00 88.19 160 LEU A CA 1
ATOM 1268 C C . LEU A 1 160 ? 10.185 -2.865 -8.685 1.00 88.19 160 LEU A C 1
ATOM 1270 O O . LEU A 1 160 ? 10.715 -3.574 -9.543 1.00 88.19 160 LEU A O 1
ATOM 1274 N N . SER A 1 161 ? 10.910 -2.083 -7.880 1.00 77.00 161 SER A N 1
ATOM 1275 C CA . SER A 1 161 ? 12.346 -1.823 -8.085 1.00 77.00 161 SER A CA 1
ATOM 1276 C C . SER A 1 161 ? 13.309 -2.768 -7.364 1.00 77.00 161 SER A C 1
ATOM 1278 O O . SER A 1 161 ? 14.496 -2.690 -7.657 1.00 77.00 161 SER A O 1
ATOM 1280 N N . GLU A 1 162 ? 12.831 -3.645 -6.469 1.00 66.12 162 GLU A N 1
ATOM 1281 C CA . GLU A 1 162 ? 13.599 -4.602 -5.645 1.00 66.12 162 GLU A CA 1
ATOM 1282 C C . GLU A 1 162 ? 15.109 -4.293 -5.512 1.00 66.12 162 GLU A C 1
ATOM 1284 O O . GLU A 1 162 ? 15.936 -4.651 -6.357 1.00 66.12 162 GLU A O 1
ATOM 1289 N N . LYS A 1 163 ? 15.487 -3.687 -4.378 1.00 52.72 163 LYS A N 1
ATOM 1290 C CA . LYS A 1 163 ? 16.885 -3.436 -3.971 1.00 52.72 163 LYS A CA 1
ATOM 1291 C C . LYS A 1 163 ? 17.721 -4.722 -3.763 1.00 52.72 163 LYS A C 1
ATOM 1293 O O . LYS A 1 163 ? 18.901 -4.625 -3.428 1.00 52.72 163 LYS A O 1
ATOM 1298 N N . ALA A 1 164 ? 17.162 -5.918 -3.968 1.00 40.91 164 ALA A N 1
ATOM 1299 C CA . ALA A 1 164 ? 17.814 -7.209 -3.763 1.00 40.91 164 ALA A CA 1
ATOM 1300 C C . ALA A 1 164 ? 18.181 -7.900 -5.100 1.00 40.91 164 ALA A C 1
ATOM 1302 O O . ALA A 1 164 ? 17.413 -8.669 -5.662 1.00 40.91 164 ALA A O 1
ATOM 1303 N N . ALA A 1 165 ? 19.427 -7.692 -5.544 1.00 39.47 165 ALA A N 1
ATOM 1304 C CA . ALA A 1 165 ? 20.148 -8.460 -6.579 1.00 39.47 165 ALA A CA 1
ATOM 1305 C C . ALA A 1 165 ? 19.934 -8.054 -8.069 1.00 39.47 165 ALA A C 1
ATOM 1307 O O . ALA A 1 165 ? 19.089 -7.236 -8.414 1.00 39.47 165 ALA A O 1
ATOM 1308 N N . PRO A 1 166 ? 20.877 -8.419 -8.962 1.00 42.81 166 PRO A N 1
ATOM 1309 C CA . PRO A 1 166 ? 21.705 -7.478 -9.696 1.00 42.81 166 PRO A CA 1
ATOM 1310 C C . PRO A 1 166 ? 21.046 -7.022 -11.006 1.00 42.81 166 PRO A C 1
ATOM 1312 O O . PRO A 1 166 ? 21.217 -7.630 -12.067 1.00 42.81 166 PRO A O 1
ATOM 1315 N N . TRP A 1 167 ? 20.425 -5.846 -10.973 1.00 47.84 167 TRP A N 1
ATOM 1316 C CA . TRP A 1 167 ? 20.038 -5.074 -12.162 1.00 47.84 167 TRP A CA 1
ATOM 1317 C C . TRP A 1 167 ? 21.219 -4.750 -13.101 1.00 47.84 167 TRP A C 1
ATOM 1319 O O . TRP A 1 167 ? 21.024 -4.266 -14.210 1.00 47.84 167 TRP A O 1
ATOM 1329 N N . GLN A 1 168 ? 22.462 -5.079 -12.725 1.00 48.38 168 GLN A N 1
ATOM 1330 C CA . GLN A 1 168 ? 23.682 -4.810 -13.497 1.00 48.38 168 GLN A CA 1
ATOM 1331 C C . GLN A 1 168 ? 23.659 -5.364 -14.939 1.00 48.38 168 GLN A C 1
ATOM 1333 O O . GLN A 1 168 ? 24.419 -4.896 -15.795 1.00 48.38 168 GLN A O 1
ATOM 1338 N N . SER A 1 169 ? 22.799 -6.349 -15.240 1.00 49.03 169 SER A N 1
ATOM 1339 C CA . SER A 1 169 ? 22.715 -6.965 -16.573 1.00 49.03 169 SER A 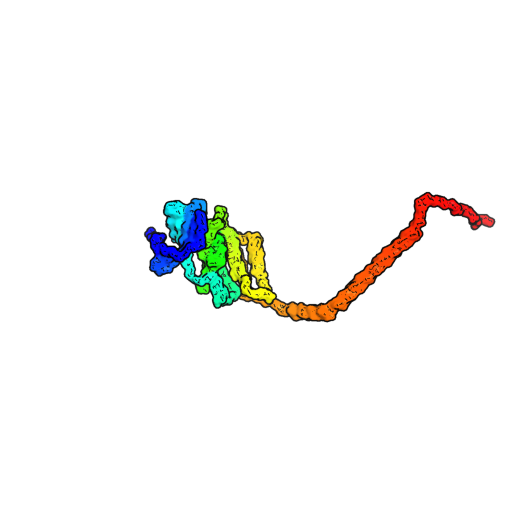CA 1
ATOM 1340 C C . SER A 1 169 ? 21.463 -6.631 -17.398 1.00 49.03 169 SER A C 1
ATOM 1342 O O . SER A 1 169 ? 21.520 -6.826 -18.614 1.00 49.03 169 SER A O 1
ATOM 1344 N N . LYS A 1 170 ? 20.384 -6.095 -16.807 1.00 59.66 170 LYS A N 1
ATOM 1345 C CA . LYS A 1 170 ? 19.096 -5.829 -17.485 1.00 59.66 170 LYS A CA 1
ATOM 1346 C C . LYS A 1 170 ? 18.822 -4.322 -17.560 1.00 59.66 170 LYS A C 1
ATOM 1348 O O . LYS A 1 170 ? 19.205 -3.587 -16.657 1.00 59.66 170 LYS A O 1
ATOM 1353 N N . ARG A 1 171 ? 18.218 -3.846 -18.655 1.00 64.62 171 ARG A N 1
ATOM 1354 C CA . ARG A 1 171 ? 17.825 -2.431 -18.777 1.00 64.62 171 ARG A CA 1
ATOM 1355 C C . ARG A 1 171 ? 16.577 -2.226 -17.915 1.00 64.62 171 ARG A C 1
ATOM 1357 O O . ARG A 1 171 ? 15.675 -3.058 -17.970 1.00 64.62 171 ARG A O 1
ATOM 1364 N N . ILE A 1 172 ? 16.550 -1.161 -17.115 1.00 70.44 172 ILE A N 1
ATOM 1365 C CA . ILE A 1 172 ? 15.317 -0.736 -16.445 1.00 70.44 172 ILE A CA 1
ATOM 1366 C C . ILE A 1 172 ? 14.332 -0.350 -17.567 1.00 70.44 172 ILE A C 1
ATOM 1368 O O . ILE A 1 172 ? 14.736 0.412 -18.451 1.00 70.44 172 ILE A O 1
ATOM 1372 N N . PRO A 1 173 ? 13.108 -0.907 -17.594 1.00 73.62 173 PRO A N 1
ATOM 1373 C CA . PRO A 1 173 ? 12.051 -0.484 -18.504 1.00 73.62 173 PRO A CA 1
ATOM 1374 C C . PRO A 1 173 ? 11.875 1.035 -18.483 1.00 73.62 173 PRO A C 1
ATOM 1376 O O . PRO A 1 173 ? 12.057 1.679 -17.443 1.00 73.62 173 PRO A O 1
ATOM 1379 N N . GLU A 1 174 ? 11.543 1.615 -19.631 1.00 76.69 174 GLU A N 1
ATOM 1380 C CA . GLU A 1 174 ? 11.364 3.065 -19.749 1.00 76.69 174 GLU A CA 1
ATOM 1381 C C . GLU A 1 174 ? 10.176 3.516 -18.889 1.00 76.69 174 GLU A C 1
ATOM 1383 O O . GLU A 1 174 ? 10.264 4.527 -18.203 1.00 76.69 174 GLU A O 1
ATOM 1388 N N . GLU A 1 175 ? 9.149 2.679 -18.777 1.00 82.31 175 GLU A N 1
ATOM 1389 C CA . GLU A 1 175 ? 7.946 2.886 -17.973 1.00 82.31 175 GLU A CA 1
ATOM 1390 C C . GLU A 1 175 ? 8.262 2.930 -16.473 1.00 82.31 175 GLU A C 1
ATOM 1392 O O . GLU A 1 175 ? 7.837 3.848 -15.775 1.00 82.31 175 GLU A O 1
ATOM 1397 N N . LEU A 1 176 ? 9.102 2.012 -15.974 1.00 81.12 176 LEU A N 1
ATOM 1398 C CA . LEU A 1 176 ? 9.579 2.057 -14.583 1.00 81.12 176 LEU A CA 1
ATOM 1399 C C . LEU A 1 176 ? 10.474 3.273 -14.316 1.00 81.12 176 LEU A C 1
ATOM 1401 O O . LEU A 1 176 ? 10.531 3.768 -13.189 1.00 81.12 176 LEU A O 1
ATOM 1405 N N . SER A 1 177 ? 11.194 3.751 -15.331 1.00 81.12 177 SER A N 1
ATOM 1406 C CA . SER A 1 177 ? 12.034 4.946 -15.207 1.00 81.12 177 SER A CA 1
ATOM 1407 C C . SER A 1 177 ? 11.176 6.211 -15.152 1.00 81.12 177 SER A C 1
ATOM 1409 O O . SER A 1 177 ? 11.410 7.061 -14.297 1.00 81.12 177 SER A O 1
ATOM 1411 N N . LEU A 1 178 ? 10.147 6.296 -15.999 1.00 84.12 178 LEU A N 1
ATOM 1412 C CA . LEU A 1 178 ? 9.160 7.377 -16.003 1.00 84.12 178 LEU A CA 1
ATOM 1413 C C . LEU A 1 178 ? 8.376 7.431 -14.690 1.00 84.12 178 LEU A C 1
ATOM 1415 O O . LEU A 1 178 ? 8.223 8.509 -14.124 1.00 84.12 178 LEU A O 1
ATOM 1419 N N . LEU A 1 179 ? 7.948 6.279 -14.169 1.00 86.12 179 LEU A N 1
ATOM 1420 C CA . LEU A 1 179 ? 7.251 6.184 -12.884 1.00 86.12 179 LEU A CA 1
ATOM 1421 C C . LEU A 1 179 ? 8.141 6.704 -11.740 1.00 86.12 179 LEU A C 1
ATOM 1423 O O . LEU A 1 179 ? 7.716 7.528 -10.931 1.00 86.12 179 LEU A O 1
ATOM 1427 N N . ASN A 1 180 ? 9.419 6.304 -11.715 1.00 84.38 180 ASN A N 1
ATOM 1428 C CA . ASN A 1 180 ? 10.382 6.815 -10.734 1.00 84.38 180 ASN A CA 1
ATOM 1429 C C . ASN A 1 180 ? 10.649 8.321 -10.868 1.00 84.38 180 ASN A C 1
ATOM 1431 O O . ASN A 1 180 ? 10.811 8.983 -9.842 1.00 84.38 180 ASN A O 1
ATOM 1435 N N . LEU A 1 181 ? 10.709 8.844 -12.095 1.00 82.38 181 LEU A N 1
ATOM 1436 C CA . LEU A 1 181 ? 10.932 10.262 -12.370 1.00 82.38 181 LEU A CA 1
ATOM 1437 C C . LEU A 1 181 ? 9.738 11.101 -11.904 1.00 82.38 181 LEU A C 1
ATOM 1439 O O . LEU A 1 181 ? 9.921 11.998 -11.090 1.00 82.38 181 LEU A O 1
ATOM 1443 N N . ARG A 1 182 ? 8.510 10.724 -12.281 1.00 85.19 182 ARG A N 1
ATOM 1444 C CA . ARG A 1 182 ? 7.283 11.396 -11.814 1.00 85.19 182 ARG A CA 1
ATOM 1445 C C . ARG A 1 182 ? 7.136 11.356 -10.299 1.00 85.19 182 ARG A C 1
ATOM 1447 O O . ARG A 1 182 ? 6.712 12.329 -9.686 1.00 85.19 182 ARG A O 1
ATOM 1454 N N . ARG A 1 183 ? 7.533 10.247 -9.664 1.00 86.50 183 ARG A N 1
ATOM 1455 C CA . ARG A 1 183 ? 7.602 10.170 -8.199 1.00 86.50 183 ARG A CA 1
ATOM 1456 C C . ARG A 1 183 ? 8.604 11.183 -7.630 1.00 86.50 183 ARG A C 1
ATOM 1458 O O . ARG A 1 183 ? 8.296 11.823 -6.632 1.00 86.50 183 ARG A O 1
ATOM 1465 N N . GLN A 1 184 ? 9.797 11.305 -8.218 1.00 85.00 184 GLN A N 1
ATOM 1466 C CA . GLN A 1 184 ? 10.823 12.257 -7.763 1.00 85.00 184 GLN A CA 1
ATOM 1467 C C . GLN A 1 184 ? 10.385 13.714 -7.937 1.00 85.00 184 GLN A C 1
ATOM 1469 O O . GLN A 1 184 ? 10.652 14.527 -7.057 1.00 85.00 184 GLN A O 1
ATOM 1474 N N . GLU A 1 185 ? 9.691 14.016 -9.032 1.00 87.19 185 GLU A N 1
ATOM 1475 C CA . GLU A 1 185 ? 9.140 15.344 -9.330 1.00 87.19 185 GLU A CA 1
ATOM 1476 C C . GLU A 1 185 ? 7.864 15.652 -8.528 1.00 87.19 185 GLU A C 1
ATOM 1478 O O . GLU A 1 185 ? 7.443 16.800 -8.461 1.00 87.19 185 GLU A O 1
ATOM 1483 N N . GLN A 1 186 ? 7.312 14.658 -7.818 1.00 84.62 186 GLN A N 1
ATOM 1484 C CA . GLN A 1 186 ? 6.050 14.748 -7.075 1.00 84.62 186 GLN A CA 1
ATOM 1485 C C . GLN A 1 186 ? 4.833 15.048 -7.967 1.00 84.62 186 GLN A C 1
ATOM 1487 O O . GLN A 1 186 ? 3.842 15.611 -7.509 1.00 84.62 186 GLN A O 1
ATOM 1492 N N . ASP A 1 187 ? 4.877 14.591 -9.215 1.00 86.75 187 ASP A N 1
ATOM 1493 C CA . ASP A 1 187 ? 3.894 14.906 -10.259 1.00 86.75 187 ASP A CA 1
ATOM 1494 C C . ASP A 1 187 ? 2.596 14.090 -10.175 1.00 86.75 187 ASP A C 1
ATOM 1496 O O . ASP A 1 187 ? 1.657 14.302 -10.948 1.00 86.75 187 ASP A O 1
ATOM 1500 N N . TYR A 1 188 ? 2.526 13.118 -9.266 1.00 89.38 188 TYR A N 1
ATOM 1501 C CA . TYR A 1 188 ? 1.335 12.296 -9.104 1.00 89.38 188 TYR A CA 1
ATOM 1502 C C . TYR A 1 188 ? 0.237 13.044 -8.348 1.00 89.38 188 TYR A C 1
ATOM 1504 O O . TYR A 1 188 ? 0.370 13.323 -7.160 1.00 89.38 188 TYR A O 1
ATOM 1512 N N . THR A 1 189 ? -0.872 13.312 -9.038 1.00 89.62 189 THR A N 1
ATOM 1513 C CA . THR A 1 189 ? -2.032 14.022 -8.472 1.00 89.62 189 THR A CA 1
ATOM 1514 C C . THR A 1 189 ? -3.307 13.186 -8.423 1.00 89.62 189 THR A C 1
ATOM 1516 O O . THR A 1 189 ? -4.216 13.535 -7.682 1.00 89.62 189 THR A O 1
ATOM 1519 N N . SER A 1 190 ? -3.395 12.088 -9.185 1.00 93.00 190 SER A N 1
ATOM 1520 C CA . SER A 1 190 ? -4.614 11.270 -9.274 1.00 93.00 190 SER A CA 1
ATOM 1521 C C . SER A 1 190 ? -4.334 9.769 -9.333 1.00 93.00 190 SER A C 1
ATOM 1523 O O . SER A 1 190 ? -3.362 9.324 -9.956 1.00 93.00 190 SER A O 1
ATOM 1525 N N . TRP A 1 191 ? -5.246 8.974 -8.763 1.00 93.56 191 TRP A N 1
ATOM 1526 C CA . TRP A 1 191 ? -5.193 7.508 -8.816 1.00 93.56 191 TRP A CA 1
ATOM 1527 C C . TRP A 1 191 ? -5.196 6.970 -10.248 1.00 93.56 191 TRP A C 1
ATOM 1529 O O . TRP A 1 191 ? -4.421 6.075 -10.576 1.00 93.56 191 TRP A O 1
ATOM 1539 N N . SER A 1 192 ? -6.007 7.560 -11.133 1.00 92.38 192 SER A N 1
ATOM 1540 C CA . SER A 1 192 ? -6.122 7.120 -12.532 1.00 92.38 192 SER A CA 1
ATOM 1541 C C . SER A 1 192 ? -4.810 7.250 -13.313 1.00 92.38 192 SER A C 1
ATOM 1543 O O . SER A 1 192 ? -4.541 6.464 -14.224 1.00 92.38 192 SER A O 1
ATOM 1545 N N . GLN A 1 193 ? -3.989 8.257 -12.996 1.00 92.69 193 GLN A N 1
ATOM 1546 C CA . GLN A 1 193 ? -2.675 8.437 -13.606 1.00 92.69 193 GLN A CA 1
ATOM 1547 C C . GLN A 1 193 ? -1.704 7.372 -13.101 1.00 92.69 193 GLN A C 1
ATOM 1549 O O . GLN A 1 193 ? -1.041 6.728 -13.910 1.00 92.69 193 GLN A O 1
ATOM 1554 N N . LEU A 1 194 ? -1.674 7.143 -11.786 1.00 93.44 194 LEU A N 1
ATOM 1555 C CA . LEU A 1 194 ? -0.832 6.115 -11.181 1.00 93.44 194 LEU A CA 1
ATOM 1556 C C . LEU A 1 194 ? -1.200 4.711 -11.691 1.00 93.44 194 LEU A C 1
ATOM 1558 O O . LEU A 1 194 ? -0.319 3.950 -12.078 1.00 93.44 194 LEU A O 1
ATOM 1562 N N . GLN A 1 195 ? -2.491 4.390 -11.784 1.00 94.19 195 GLN A N 1
ATOM 1563 C CA . GLN A 1 195 ? -2.974 3.108 -12.301 1.00 94.19 195 GLN A CA 1
ATOM 1564 C C . GLN A 1 195 ? -2.581 2.884 -13.764 1.00 94.19 195 GLN A C 1
ATOM 1566 O O . GLN A 1 195 ? -2.117 1.798 -14.108 1.00 94.19 195 GLN A O 1
ATOM 1571 N N . ARG A 1 196 ? -2.709 3.906 -14.622 1.00 92.38 196 ARG A N 1
ATOM 1572 C CA . ARG A 1 196 ? -2.268 3.827 -16.025 1.00 92.38 196 ARG A CA 1
ATOM 1573 C C . ARG A 1 196 ? -0.763 3.606 -16.138 1.00 92.38 196 ARG A C 1
ATOM 1575 O O . ARG A 1 196 ? -0.337 2.765 -16.925 1.00 92.38 196 ARG A O 1
ATOM 1582 N N . ASP A 1 197 ? 0.025 4.324 -15.344 1.00 90.88 197 ASP A N 1
ATOM 1583 C CA . ASP A 1 197 ? 1.483 4.200 -15.361 1.00 90.88 197 ASP A CA 1
ATOM 1584 C C . ASP A 1 197 ? 1.944 2.818 -14.872 1.00 90.88 197 ASP A C 1
ATOM 1586 O O . ASP A 1 197 ? 2.854 2.231 -15.455 1.00 90.88 197 ASP A O 1
ATOM 1590 N N . VAL A 1 198 ? 1.294 2.263 -13.844 1.00 91.31 198 VAL A N 1
ATOM 1591 C CA . VAL A 1 198 ? 1.578 0.905 -13.353 1.00 91.31 198 VAL A CA 1
ATOM 1592 C C . VAL A 1 198 ? 1.140 -0.149 -14.369 1.00 91.31 198 VAL A C 1
ATOM 1594 O O . VAL A 1 198 ? 1.889 -1.089 -14.628 1.00 91.31 198 VAL A O 1
ATOM 1597 N N . ALA A 1 199 ? -0.028 0.011 -14.994 1.00 91.69 199 ALA A N 1
ATOM 1598 C CA . ALA A 1 199 ? -0.514 -0.910 -16.022 1.00 91.69 199 ALA A CA 1
ATOM 1599 C C . ALA A 1 199 ? 0.380 -0.928 -17.274 1.00 91.69 199 ALA A C 1
ATOM 1601 O O . ALA A 1 199 ? 0.498 -1.963 -17.925 1.00 91.69 199 ALA A O 1
ATOM 1602 N N . ALA A 1 200 ? 1.041 0.190 -17.590 1.00 89.00 200 ALA A N 1
ATOM 1603 C CA . ALA A 1 200 ? 1.976 0.286 -18.709 1.00 89.00 200 ALA A CA 1
ATOM 1604 C C . ALA A 1 200 ? 3.288 -0.488 -18.482 1.00 89.00 200 ALA A C 1
ATOM 1606 O O . ALA A 1 200 ? 4.022 -0.735 -19.438 1.00 89.00 200 ALA A O 1
ATOM 1607 N N . VAL A 1 201 ? 3.601 -0.889 -17.243 1.00 86.75 201 VAL A N 1
ATOM 1608 C CA . VAL A 1 201 ? 4.828 -1.638 -16.943 1.00 86.75 201 VAL A CA 1
ATOM 1609 C C . VAL A 1 201 ? 4.813 -2.992 -17.674 1.00 86.75 201 VAL A C 1
ATOM 1611 O O . VAL A 1 201 ? 3.857 -3.763 -17.532 1.00 86.75 201 VAL A O 1
ATOM 1614 N N . PRO A 1 202 ? 5.874 -3.329 -18.432 1.00 81.88 202 PRO A N 1
ATOM 1615 C CA . PRO A 1 202 ? 5.908 -4.561 -19.211 1.00 81.88 202 PRO A CA 1
ATOM 1616 C C . PRO A 1 202 ? 6.016 -5.808 -18.324 1.00 81.88 202 PRO A C 1
ATOM 1618 O O . PRO A 1 202 ? 6.646 -5.786 -17.266 1.00 81.88 202 PRO A O 1
ATOM 1621 N N . ASP A 1 203 ? 5.482 -6.933 -18.810 1.00 76.62 203 ASP A N 1
ATOM 1622 C CA . ASP A 1 203 ? 5.531 -8.226 -18.105 1.00 76.62 203 ASP A CA 1
ATOM 1623 C C . ASP A 1 203 ? 6.965 -8.726 -17.884 1.00 76.62 203 ASP A C 1
ATOM 1625 O O . ASP A 1 203 ? 7.291 -9.356 -16.875 1.00 76.62 203 ASP A O 1
ATOM 1629 N N . THR A 1 204 ? 7.844 -8.443 -18.847 1.00 68.31 204 THR A N 1
ATOM 1630 C CA . THR A 1 204 ? 9.231 -8.903 -18.849 1.00 68.31 204 THR A CA 1
ATOM 1631 C C . THR A 1 204 ? 10.192 -7.738 -18.988 1.00 68.31 204 THR A C 1
ATOM 1633 O O . THR A 1 2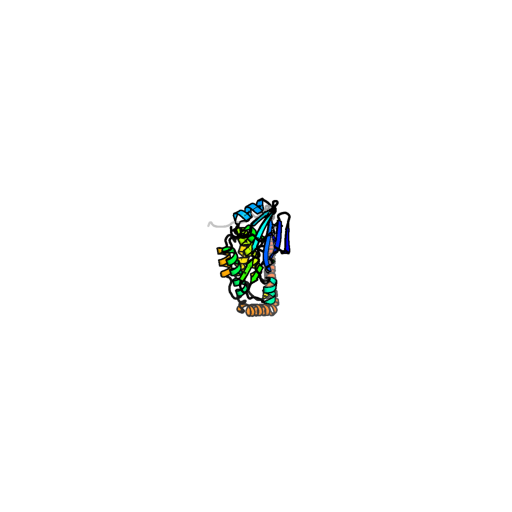04 ? 10.025 -6.882 -19.855 1.00 68.31 204 THR A O 1
ATOM 1636 N N . LEU A 1 205 ? 11.259 -7.752 -18.184 1.00 63.22 205 LEU A N 1
ATOM 1637 C CA . LEU A 1 205 ? 12.360 -6.805 -18.338 1.00 63.22 205 LEU A CA 1
ATOM 1638 C C . LEU A 1 205 ? 12.958 -6.939 -19.746 1.00 63.22 205 LEU A C 1
ATOM 1640 O O . LEU A 1 205 ? 13.347 -8.054 -20.119 1.00 63.22 205 LEU A O 1
ATOM 1644 N N . PRO A 1 206 ? 13.108 -5.836 -20.501 1.00 58.03 206 PRO A N 1
ATOM 1645 C CA . PRO A 1 206 ? 13.759 -5.890 -21.793 1.00 58.03 206 PRO A CA 1
ATOM 1646 C C . PRO A 1 206 ? 15.177 -6.424 -21.592 1.00 58.03 206 PRO A C 1
ATOM 1648 O O . PRO A 1 206 ? 16.003 -5.864 -20.856 1.00 58.03 206 PRO A O 1
ATOM 1651 N N . GLY A 1 207 ? 15.458 -7.558 -22.236 1.00 52.78 207 GLY A N 1
ATOM 1652 C CA . GLY A 1 207 ? 16.807 -8.088 -22.302 1.00 52.78 207 GLY A CA 1
ATOM 1653 C C . GLY A 1 207 ? 17.713 -6.996 -22.855 1.00 52.78 207 GLY A C 1
ATOM 1654 O O . GLY A 1 207 ? 17.405 -6.391 -23.881 1.00 52.78 207 GLY A O 1
ATOM 1655 N N . ARG A 1 208 ? 18.826 -6.706 -22.171 1.00 52.53 208 ARG A N 1
ATOM 1656 C CA . ARG A 1 208 ? 19.843 -5.793 -22.701 1.00 52.53 208 ARG A CA 1
ATOM 1657 C C . ARG A 1 208 ? 20.231 -6.348 -24.065 1.00 52.53 208 ARG A C 1
ATOM 1659 O O . ARG A 1 208 ? 20.788 -7.445 -24.113 1.00 52.53 208 ARG A O 1
ATOM 1666 N N . SER A 1 209 ? 19.869 -5.648 -25.142 1.00 48.22 209 SER A N 1
ATOM 1667 C CA . SER A 1 209 ? 20.083 -6.145 -26.495 1.00 48.22 209 SER A CA 1
ATOM 1668 C C . SER A 1 209 ? 21.551 -6.546 -26.613 1.00 48.22 209 SER A C 1
ATOM 1670 O O . SER A 1 209 ? 22.483 -5.754 -26.439 1.00 48.22 209 SER A O 1
ATOM 1672 N N . SER A 1 210 ? 21.763 -7.846 -26.805 1.00 52.22 210 SER A N 1
ATOM 1673 C CA . SER A 1 210 ? 23.085 -8.465 -26.849 1.00 52.22 210 SER A CA 1
ATOM 1674 C C . SER A 1 210 ? 23.920 -7.927 -28.006 1.00 52.22 210 SER A C 1
ATOM 1676 O O . SER A 1 210 ? 25.117 -8.171 -28.028 1.00 52.22 210 SER A O 1
ATOM 1678 N N . VAL A 1 211 ? 23.316 -7.156 -28.914 1.00 54.56 211 VAL A N 1
ATOM 1679 C CA . VAL A 1 211 ? 23.894 -6.584 -30.131 1.00 54.56 211 VAL A CA 1
ATOM 1680 C C . VAL A 1 211 ? 25.109 -5.695 -29.839 1.00 54.56 211 VAL A C 1
ATOM 1682 O O . VAL A 1 211 ? 26.115 -5.772 -30.543 1.00 54.56 211 VAL A O 1
ATOM 1685 N N . LEU A 1 212 ? 25.083 -4.912 -28.753 1.00 55.06 212 LEU A N 1
ATOM 1686 C CA . LEU A 1 212 ? 26.191 -4.007 -28.411 1.00 55.06 212 LEU A CA 1
ATOM 1687 C C . LEU A 1 212 ? 27.304 -4.681 -27.600 1.00 55.06 212 LEU A C 1
ATOM 1689 O O . LEU A 1 212 ? 28.437 -4.207 -27.592 1.00 55.06 212 LEU A O 1
ATOM 1693 N N . ARG A 1 213 ? 27.034 -5.810 -26.936 1.00 58.09 213 ARG A N 1
ATOM 1694 C CA . ARG A 1 213 ? 28.031 -6.536 -26.127 1.00 58.09 213 ARG A CA 1
ATOM 1695 C C . ARG A 1 213 ? 29.243 -7.043 -26.935 1.00 58.09 213 ARG A C 1
ATOM 1697 O O . ARG A 1 213 ? 30.366 -6.847 -26.461 1.00 58.09 213 ARG A O 1
ATOM 1704 N N . PRO A 1 214 ? 29.082 -7.662 -28.124 1.00 61.44 214 PRO A N 1
ATOM 1705 C CA . PRO A 1 214 ? 30.203 -8.054 -28.966 1.00 61.44 214 PRO A CA 1
ATOM 1706 C C . PRO A 1 214 ? 30.899 -6.832 -29.565 1.00 61.44 214 PRO A C 1
ATOM 1708 O O . PRO A 1 214 ? 32.123 -6.843 -29.638 1.00 61.44 214 PRO A O 1
ATOM 1711 N N . TYR A 1 215 ? 30.171 -5.758 -29.898 1.00 63.59 215 TYR A N 1
ATOM 1712 C CA . TYR A 1 215 ? 30.769 -4.504 -30.369 1.00 63.59 215 TYR A CA 1
ATOM 1713 C C . TYR A 1 215 ? 31.652 -3.851 -29.302 1.00 63.59 215 TYR A C 1
ATOM 1715 O O . TYR A 1 215 ? 32.814 -3.568 -29.568 1.00 63.59 215 TYR A O 1
ATOM 1723 N N . ILE A 1 216 ? 31.166 -3.708 -28.067 1.00 67.00 216 ILE A N 1
ATOM 1724 C CA . ILE A 1 216 ? 31.930 -3.139 -26.948 1.00 67.00 216 ILE A CA 1
ATOM 1725 C C . ILE A 1 216 ? 33.139 -4.020 -26.608 1.00 67.00 216 ILE A C 1
ATOM 1727 O O . ILE A 1 216 ? 34.229 -3.501 -26.375 1.00 67.00 216 ILE A O 1
ATOM 1731 N N . ARG A 1 217 ? 32.999 -5.355 -26.627 1.00 66.56 217 ARG A N 1
ATOM 1732 C CA . ARG A 1 217 ? 34.145 -6.267 -26.449 1.00 66.56 217 ARG A CA 1
ATOM 1733 C C . ARG A 1 217 ? 35.165 -6.142 -27.579 1.00 66.56 217 ARG A C 1
ATOM 1735 O O . ARG A 1 217 ? 36.361 -6.148 -27.303 1.00 66.56 217 ARG A O 1
ATOM 1742 N N . ARG A 1 218 ? 34.709 -6.011 -28.827 1.00 68.69 218 ARG A N 1
ATOM 1743 C CA . ARG A 1 218 ? 35.568 -5.869 -30.009 1.00 68.69 218 ARG A CA 1
ATOM 1744 C C . ARG A 1 218 ? 36.306 -4.531 -29.993 1.00 68.69 218 ARG A C 1
ATOM 1746 O O . ARG A 1 218 ? 37.517 -4.522 -30.167 1.00 68.69 218 ARG A O 1
ATOM 1753 N N . VAL A 1 219 ? 35.615 -3.439 -29.676 1.00 71.06 219 VAL A N 1
ATOM 1754 C CA . VAL A 1 219 ? 36.192 -2.094 -29.529 1.00 71.06 219 VAL A CA 1
ATOM 1755 C C . VAL A 1 219 ? 37.163 -2.039 -28.353 1.00 71.06 219 VAL A C 1
ATOM 1757 O O . VAL A 1 219 ? 38.265 -1.528 -28.506 1.00 71.06 219 VAL A O 1
ATOM 1760 N N . ARG A 1 220 ? 36.828 -2.639 -27.205 1.00 72.25 220 ARG A N 1
ATOM 1761 C CA . ARG A 1 220 ? 37.740 -2.728 -26.055 1.00 72.25 220 ARG A CA 1
ATOM 1762 C C . ARG A 1 220 ? 38.979 -3.565 -26.375 1.00 72.25 220 ARG A C 1
ATOM 1764 O O . ARG A 1 220 ? 40.081 -3.157 -26.037 1.00 72.25 220 ARG A O 1
ATOM 1771 N N . GLY A 1 221 ? 38.825 -4.699 -27.058 1.00 72.69 221 GLY A N 1
ATOM 1772 C CA . GLY A 1 221 ? 39.955 -5.509 -27.521 1.00 72.69 221 GLY A CA 1
ATOM 1773 C C . GLY A 1 221 ? 40.841 -4.761 -28.521 1.00 72.69 221 GLY A C 1
ATOM 1774 O O . GLY A 1 221 ? 42.066 -4.837 -28.438 1.00 72.69 221 GLY A O 1
ATOM 1775 N N . TRP A 1 222 ? 40.229 -3.988 -29.419 1.00 77.62 222 TRP A N 1
ATOM 1776 C CA . TRP A 1 222 ? 40.929 -3.145 -30.383 1.00 77.62 222 TRP A CA 1
ATOM 1777 C C . TRP A 1 222 ? 41.670 -1.989 -29.696 1.00 77.62 222 TRP A C 1
ATOM 1779 O O . TRP A 1 222 ? 42.858 -1.805 -29.933 1.00 77.62 222 TRP A O 1
ATOM 1789 N N . LEU A 1 223 ? 41.034 -1.291 -28.752 1.00 72.94 223 LEU A N 1
ATOM 1790 C CA . LEU A 1 223 ? 41.649 -0.241 -27.929 1.00 72.94 223 LEU A CA 1
ATOM 1791 C C . LEU A 1 223 ? 42.788 -0.771 -27.051 1.00 72.94 223 LEU A C 1
ATOM 1793 O O . LEU A 1 223 ? 43.827 -0.126 -26.954 1.00 72.94 223 LEU A O 1
ATOM 1797 N N . CYS A 1 224 ? 42.653 -1.956 -26.451 1.00 69.94 224 CYS A N 1
ATOM 1798 C CA . CYS A 1 224 ? 43.736 -2.558 -25.670 1.00 69.94 224 CYS A CA 1
ATOM 1799 C C . CYS A 1 224 ? 44.958 -2.913 -26.534 1.00 69.94 224 CYS A C 1
ATOM 1801 O O . CYS A 1 224 ? 46.083 -2.843 -26.042 1.00 69.94 224 CYS A O 1
ATOM 1803 N N . ARG A 1 225 ? 44.756 -3.276 -27.809 1.00 70.81 225 ARG A N 1
ATOM 1804 C CA . ARG A 1 225 ? 45.848 -3.618 -28.738 1.00 70.81 225 ARG A CA 1
ATOM 1805 C C . ARG A 1 225 ? 46.456 -2.393 -29.423 1.00 70.81 225 ARG A C 1
ATOM 1807 O O . ARG A 1 225 ? 47.674 -2.308 -29.535 1.00 70.81 225 ARG A O 1
ATOM 1814 N N . TYR A 1 226 ? 45.629 -1.437 -29.843 1.00 77.44 226 TYR A N 1
ATOM 1815 C CA . TYR A 1 226 ? 46.042 -0.321 -30.700 1.00 77.44 226 TYR A CA 1
ATOM 1816 C C . TYR A 1 226 ? 46.052 1.049 -30.009 1.00 77.44 226 TYR A C 1
ATOM 1818 O O . TYR A 1 226 ? 46.634 1.996 -30.536 1.00 77.44 226 TYR A O 1
ATOM 1826 N N . GLY A 1 227 ? 45.488 1.170 -28.803 1.00 75.50 227 GLY A N 1
ATOM 1827 C CA . GLY A 1 227 ? 45.362 2.446 -28.088 1.00 75.50 227 GLY A CA 1
ATOM 1828 C C . GLY A 1 227 ? 46.703 3.120 -27.795 1.00 75.50 227 GLY A C 1
ATOM 1829 O O . GLY A 1 227 ? 46.815 4.336 -27.915 1.00 75.50 227 GLY A O 1
ATOM 1830 N N . LYS A 1 228 ? 47.756 2.337 -27.514 1.00 74.56 228 LYS A N 1
ATOM 1831 C CA . LYS A 1 228 ? 49.119 2.868 -27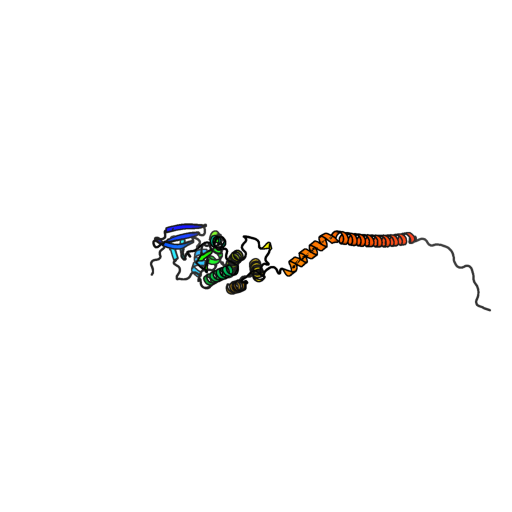.323 1.00 74.56 228 LYS A CA 1
ATOM 1832 C C . LYS A 1 228 ? 49.677 3.526 -28.589 1.00 74.56 228 LYS A C 1
ATOM 1834 O O . LYS A 1 228 ? 50.386 4.521 -28.486 1.00 74.56 228 LYS A O 1
ATOM 1839 N N . TYR A 1 229 ? 49.364 2.996 -29.771 1.00 80.31 229 TYR A N 1
ATOM 1840 C CA . TYR A 1 229 ? 49.813 3.569 -31.042 1.00 80.31 229 TYR A CA 1
ATOM 1841 C C . TYR A 1 229 ? 49.016 4.825 -31.389 1.00 80.31 229 TYR A C 1
ATOM 1843 O O . TYR A 1 229 ? 49.605 5.822 -31.792 1.00 80.31 229 TYR A O 1
ATOM 1851 N N . LEU A 1 230 ? 47.704 4.814 -31.138 1.00 78.94 230 LEU A N 1
ATOM 1852 C CA . LEU A 1 230 ? 46.837 5.971 -31.360 1.00 78.94 230 LEU A CA 1
ATOM 1853 C C . LEU A 1 230 ? 47.256 7.169 -30.492 1.00 78.94 230 LEU A C 1
ATOM 1855 O O . LEU A 1 230 ? 47.374 8.282 -30.995 1.00 78.94 230 LEU A O 1
ATOM 1859 N N . LEU A 1 231 ? 47.570 6.922 -29.215 1.00 78.31 231 LEU A N 1
ATOM 1860 C CA . LEU A 1 231 ? 48.105 7.930 -28.293 1.00 78.31 231 LEU A CA 1
ATOM 1861 C C . LEU A 1 231 ? 49.456 8.490 -28.752 1.00 78.31 231 LEU A C 1
ATOM 1863 O O . LEU A 1 231 ? 49.686 9.688 -28.635 1.00 78.31 231 LEU A O 1
ATOM 1867 N N . ARG A 1 232 ? 50.342 7.652 -29.307 1.00 80.00 232 ARG A N 1
ATOM 1868 C CA . ARG A 1 232 ? 51.635 8.103 -29.851 1.00 80.00 232 ARG A CA 1
ATOM 1869 C C . ARG A 1 232 ? 51.471 8.969 -31.097 1.00 80.00 232 ARG A C 1
ATOM 1871 O O . ARG A 1 232 ? 52.175 9.962 -31.223 1.00 80.00 232 ARG A O 1
ATOM 1878 N N . VAL A 1 233 ? 50.540 8.622 -31.984 1.00 82.50 233 VAL A N 1
ATOM 1879 C CA . VAL A 1 233 ? 50.226 9.431 -33.173 1.00 82.50 233 VAL A CA 1
ATOM 1880 C C . VAL A 1 233 ? 49.624 10.776 -32.767 1.00 82.50 233 VAL A C 1
ATOM 1882 O O . VAL A 1 233 ? 50.048 11.808 -33.276 1.00 82.50 233 VAL A O 1
ATOM 1885 N N . LEU A 1 234 ? 48.702 10.785 -31.801 1.00 84.56 234 LEU A N 1
ATOM 1886 C CA . LEU A 1 234 ? 48.133 12.014 -31.239 1.00 84.56 234 LEU A CA 1
ATOM 1887 C C . LEU A 1 234 ? 49.196 12.889 -30.567 1.00 84.56 234 LEU A C 1
ATOM 1889 O O . LEU A 1 234 ? 49.224 14.095 -30.791 1.00 84.56 234 LEU A O 1
ATOM 1893 N N . ALA A 1 235 ? 50.102 12.289 -29.794 1.00 84.25 235 ALA A N 1
ATOM 1894 C CA . ALA A 1 235 ? 51.215 13.005 -29.182 1.00 84.25 235 ALA A CA 1
ATOM 1895 C C . ALA A 1 235 ? 52.161 13.596 -30.239 1.00 84.25 235 ALA A C 1
ATOM 1897 O O . ALA A 1 235 ? 52.557 14.750 -30.114 1.00 84.25 235 ALA A O 1
ATOM 1898 N N . ALA A 1 236 ? 52.477 12.847 -31.301 1.00 86.44 236 ALA A N 1
ATOM 1899 C CA . ALA A 1 236 ? 53.288 13.346 -32.408 1.00 86.44 236 ALA A CA 1
ATOM 1900 C C . ALA A 1 236 ? 52.602 14.515 -33.132 1.00 86.44 236 ALA A C 1
ATOM 1902 O O . ALA A 1 236 ? 53.243 15.531 -33.382 1.00 86.44 236 ALA A O 1
ATOM 1903 N N . LEU A 1 237 ? 51.295 14.417 -33.391 1.00 88.31 237 LEU A N 1
ATOM 1904 C CA . LEU A 1 237 ? 50.501 15.503 -33.972 1.00 88.31 237 LEU A CA 1
ATOM 1905 C C . LEU A 1 237 ? 50.527 16.762 -33.098 1.00 88.31 237 LEU A C 1
ATOM 1907 O O . LEU A 1 237 ? 50.821 17.849 -33.595 1.00 88.31 237 LEU A O 1
ATOM 1911 N N . LEU A 1 238 ? 50.300 16.622 -31.791 1.00 88.19 238 LEU A N 1
ATOM 1912 C CA . LEU A 1 238 ? 50.369 17.744 -30.852 1.00 88.19 238 LEU A CA 1
ATOM 1913 C C . LEU A 1 238 ? 51.768 18.372 -30.807 1.00 88.19 238 LEU A C 1
ATOM 1915 O O . LEU A 1 238 ? 51.892 19.593 -30.775 1.00 88.19 238 LEU A O 1
ATOM 1919 N N . LEU A 1 239 ? 52.820 17.556 -30.874 1.00 86.06 239 LEU A N 1
ATOM 1920 C CA . LEU A 1 239 ? 54.204 18.026 -30.890 1.00 86.06 239 LEU A CA 1
ATOM 1921 C C . LEU A 1 239 ? 54.522 18.775 -32.194 1.00 86.06 239 LEU A C 1
ATOM 1923 O O . LEU A 1 239 ? 55.126 19.845 -32.157 1.00 86.06 239 LEU A O 1
ATOM 1927 N N . THR A 1 240 ? 54.042 18.285 -33.342 1.00 86.62 240 THR A N 1
ATOM 1928 C CA . THR A 1 240 ? 54.183 18.997 -34.624 1.00 86.62 240 THR A CA 1
ATOM 1929 C C . THR A 1 240 ? 53.429 20.326 -34.634 1.00 86.62 240 THR A C 1
ATOM 1931 O O . THR A 1 240 ? 53.973 21.330 -35.091 1.00 86.62 240 THR A O 1
ATOM 1934 N N . ALA A 1 241 ? 52.222 20.375 -34.063 1.00 87.69 241 ALA A N 1
ATOM 1935 C CA . ALA A 1 241 ? 51.456 21.610 -33.927 1.00 87.69 241 ALA A CA 1
ATOM 1936 C C . ALA A 1 241 ? 52.162 22.618 -33.001 1.00 87.69 241 ALA A C 1
ATOM 1938 O O . ALA A 1 241 ? 52.249 23.801 -33.329 1.00 87.69 241 ALA A O 1
ATOM 1939 N N . ALA A 1 242 ? 52.735 22.148 -31.888 1.00 86.56 242 ALA A N 1
ATOM 1940 C CA . ALA A 1 242 ? 53.513 22.981 -30.974 1.00 86.56 242 ALA A CA 1
ATOM 1941 C C . ALA A 1 242 ? 54.777 23.549 -31.640 1.00 86.56 242 ALA A C 1
ATOM 1943 O O . ALA A 1 242 ? 55.067 24.734 -31.489 1.00 86.56 242 ALA A O 1
ATOM 1944 N N . LEU A 1 243 ? 55.496 22.747 -32.433 1.00 88.44 243 LEU A N 1
ATOM 1945 C CA . LEU A 1 243 ? 56.661 23.212 -33.194 1.00 88.44 243 LEU A CA 1
ATOM 1946 C C . LEU A 1 243 ? 56.281 24.256 -34.247 1.00 88.44 243 LEU A C 1
ATOM 1948 O O . LEU A 1 243 ? 56.964 25.269 -34.372 1.00 88.44 243 LEU A O 1
ATOM 1952 N N . LEU A 1 244 ? 55.176 24.059 -34.969 1.00 86.56 244 LEU A N 1
ATOM 1953 C CA . LEU A 1 244 ? 54.676 25.049 -35.927 1.00 86.56 244 LEU A CA 1
ATOM 1954 C C . LEU A 1 244 ? 54.272 26.358 -35.236 1.00 86.56 244 LEU A C 1
ATOM 1956 O O . LEU A 1 244 ? 54.571 27.438 -35.748 1.00 86.56 244 LEU A O 1
ATOM 1960 N N . SER A 1 245 ? 53.659 26.269 -34.052 1.00 87.25 245 SER A N 1
ATOM 1961 C CA . SER A 1 245 ? 53.348 27.436 -33.221 1.00 87.25 245 SER A CA 1
ATOM 1962 C C . SER A 1 245 ? 54.606 28.141 -32.705 1.00 87.25 245 SER A C 1
ATOM 1964 O O . SER A 1 245 ? 54.639 29.366 -32.622 1.00 87.25 245 SER A O 1
ATOM 1966 N N . LEU A 1 246 ? 55.659 27.396 -32.367 1.00 85.44 246 LEU A N 1
ATOM 1967 C CA . LEU A 1 246 ? 56.931 27.966 -31.925 1.00 85.44 246 LEU A CA 1
ATOM 1968 C C . LEU A 1 246 ? 57.661 28.660 -33.082 1.00 85.44 246 LEU A C 1
ATOM 1970 O O . LEU A 1 246 ? 58.188 29.755 -32.914 1.00 85.44 246 LEU A O 1
ATOM 1974 N N . ILE A 1 247 ? 57.657 28.058 -34.275 1.00 85.62 247 ILE A N 1
ATOM 1975 C CA . ILE A 1 247 ? 58.257 28.639 -35.484 1.00 85.62 247 ILE A CA 1
ATOM 1976 C C . ILE A 1 247 ? 57.528 29.924 -35.883 1.00 85.62 247 ILE A C 1
ATOM 1978 O O . ILE A 1 247 ? 58.173 30.903 -36.263 1.00 85.62 247 ILE A O 1
ATOM 1982 N N . SER A 1 248 ? 56.196 29.950 -35.797 1.00 78.94 248 SER A N 1
ATOM 1983 C CA . SER A 1 248 ? 55.423 31.156 -36.102 1.00 78.94 248 SER A CA 1
ATOM 1984 C C . SER A 1 248 ? 55.677 32.269 -35.079 1.00 78.94 248 SER A C 1
ATOM 1986 O O . SER A 1 248 ? 55.876 33.418 -35.479 1.00 78.94 248 SER A O 1
ATOM 1988 N N . ALA A 1 249 ? 55.776 31.932 -33.788 1.00 80.12 249 ALA A N 1
ATOM 1989 C CA . ALA A 1 249 ? 56.153 32.869 -32.731 1.00 80.12 249 ALA A CA 1
ATOM 1990 C C . ALA A 1 249 ? 57.585 33.405 -32.912 1.00 80.12 249 ALA A C 1
ATOM 1992 O O . ALA A 1 249 ? 57.804 34.612 -32.840 1.00 80.12 249 ALA A O 1
ATOM 1993 N N . TYR A 1 250 ? 58.549 32.540 -33.243 1.00 82.44 250 TYR A N 1
ATOM 1994 C CA . TYR A 1 250 ? 59.932 32.941 -33.507 1.00 82.44 250 TYR A CA 1
ATOM 1995 C C . TYR A 1 250 ? 60.045 33.845 -34.739 1.00 82.44 250 TYR A C 1
ATOM 1997 O O . TYR A 1 250 ? 60.766 34.838 -34.715 1.00 82.44 250 TYR A O 1
ATOM 2005 N N . ARG A 1 251 ? 59.294 33.556 -35.811 1.00 78.75 251 ARG A N 1
ATOM 2006 C CA . ARG A 1 251 ? 59.241 34.425 -36.997 1.00 78.75 251 ARG A CA 1
ATOM 2007 C C . ARG A 1 251 ? 58.624 35.791 -36.694 1.00 78.75 251 ARG A C 1
ATOM 2009 O O . ARG A 1 251 ? 59.078 36.771 -37.275 1.00 78.75 251 ARG A O 1
ATOM 2016 N N . ARG A 1 252 ? 57.624 35.875 -35.807 1.00 74.56 252 ARG A N 1
ATOM 2017 C CA . ARG A 1 252 ? 57.092 37.164 -35.326 1.00 74.56 252 ARG A CA 1
ATOM 2018 C C . ARG A 1 252 ? 58.138 37.936 -34.525 1.00 74.56 252 ARG A C 1
ATOM 2020 O O . ARG A 1 252 ? 58.403 39.081 -34.860 1.00 74.56 252 ARG A O 1
ATOM 2027 N N . TYR A 1 253 ? 58.803 37.281 -33.578 1.00 71.88 253 TYR A N 1
ATOM 2028 C CA . TYR A 1 253 ? 59.862 37.895 -32.774 1.00 71.88 253 TYR A CA 1
ATOM 2029 C C . TYR A 1 253 ? 61.062 38.364 -33.617 1.00 71.88 253 TYR A C 1
ATOM 2031 O O . TYR A 1 253 ? 61.608 39.439 -33.395 1.00 71.88 253 TYR A O 1
ATOM 2039 N N . ALA A 1 254 ? 61.466 37.590 -34.629 1.00 70.94 254 ALA A N 1
ATOM 2040 C CA . ALA A 1 254 ? 62.534 37.980 -35.550 1.00 70.94 254 ALA A CA 1
ATOM 2041 C C . ALA A 1 254 ? 62.139 39.166 -36.448 1.00 70.94 254 ALA A C 1
ATOM 2043 O O . ALA A 1 254 ? 62.997 39.974 -36.791 1.00 70.94 254 ALA A O 1
ATOM 2044 N N . ARG A 1 255 ? 60.853 39.292 -36.813 1.00 63.12 255 ARG A N 1
ATOM 2045 C CA . ARG A 1 255 ? 60.340 40.478 -37.516 1.00 63.12 255 ARG A CA 1
ATOM 2046 C C . ARG A 1 255 ? 60.342 41.706 -36.608 1.00 63.12 255 ARG A C 1
ATOM 2048 O O . ARG A 1 255 ? 60.896 42.714 -37.016 1.00 63.12 255 ARG A O 1
ATOM 2055 N N . GLU A 1 256 ? 59.861 41.588 -35.370 1.00 60.78 256 GLU A N 1
ATOM 2056 C CA . GLU A 1 256 ? 59.905 42.682 -34.383 1.00 60.78 256 GLU A CA 1
ATOM 2057 C C . GLU A 1 256 ? 61.340 43.126 -34.059 1.00 60.78 256 GLU A C 1
ATOM 2059 O O . GLU A 1 256 ? 61.606 44.315 -33.928 1.00 60.78 256 GLU A O 1
ATOM 2064 N N . LYS A 1 257 ? 62.302 42.195 -33.988 1.00 57.00 257 LYS A N 1
ATOM 2065 C CA . LYS A 1 257 ? 63.716 42.529 -33.748 1.00 57.00 257 LYS A CA 1
ATOM 2066 C C . LYS A 1 257 ? 64.388 43.207 -34.951 1.00 57.00 257 LYS A C 1
ATOM 2068 O O . LYS A 1 257 ? 65.294 44.013 -34.759 1.00 57.00 257 LYS A O 1
ATOM 2073 N N . ASN A 1 258 ? 63.961 42.885 -36.173 1.00 55.09 258 ASN A N 1
ATOM 2074 C CA . ASN A 1 258 ? 64.445 43.537 -37.393 1.00 55.09 258 ASN A CA 1
ATOM 2075 C C . ASN A 1 258 ? 63.722 44.869 -37.683 1.00 55.09 258 ASN A C 1
ATOM 2077 O O . ASN A 1 258 ? 64.214 45.654 -38.486 1.00 55.09 258 ASN A O 1
ATOM 2081 N N . GLU A 1 259 ? 62.608 45.147 -37.000 1.00 50.59 259 GLU A N 1
ATOM 2082 C CA . GLU A 1 259 ? 61.887 46.428 -36.991 1.00 50.59 259 GLU A CA 1
ATOM 2083 C C . GLU A 1 259 ? 62.224 47.286 -35.755 1.00 50.59 259 GLU A C 1
ATOM 2085 O O . GLU A 1 259 ? 61.398 48.067 -35.287 1.00 50.59 259 GLU A O 1
ATOM 2090 N N . ILE A 1 260 ? 63.466 47.245 -35.251 1.00 49.44 260 ILE A N 1
ATOM 2091 C CA . ILE A 1 260 ? 63.983 48.350 -34.418 1.00 49.44 260 ILE A CA 1
ATOM 2092 C C . ILE A 1 260 ? 64.336 49.515 -35.356 1.00 49.44 260 ILE A C 1
ATOM 2094 O O . ILE A 1 260 ? 65.490 49.901 -35.538 1.00 49.44 260 ILE A O 1
ATOM 2098 N N . VAL A 1 261 ? 63.304 50.064 -35.993 1.00 48.81 261 VAL A N 1
ATOM 2099 C CA . VAL A 1 261 ? 63.310 51.433 -36.486 1.00 48.81 261 VAL A CA 1
ATOM 2100 C C . VAL A 1 261 ? 63.096 52.288 -35.246 1.00 48.81 261 VAL A C 1
ATOM 2102 O O . VAL A 1 261 ? 62.021 52.279 -34.648 1.00 48.81 261 VAL A O 1
ATOM 2105 N N . TRP A 1 262 ? 64.142 52.994 -34.820 1.00 46.28 262 TRP A N 1
ATOM 2106 C CA . TRP A 1 262 ? 64.027 54.031 -33.802 1.00 46.28 262 TRP A CA 1
ATOM 2107 C C . TRP A 1 262 ? 63.030 55.086 -34.298 1.00 46.28 262 TRP A C 1
ATOM 2109 O O . TRP A 1 262 ? 63.369 55.933 -35.124 1.00 46.28 262 TRP A O 1
ATOM 2119 N N . GLN A 1 263 ? 61.782 55.023 -33.827 1.00 48.19 263 GLN A N 1
ATOM 2120 C CA . GLN A 1 263 ? 60.805 56.084 -34.052 1.00 48.19 263 GLN A CA 1
ATOM 2121 C C . GLN A 1 263 ? 61.303 57.349 -33.343 1.00 48.19 263 GLN A C 1
ATOM 2123 O O . GLN A 1 263 ? 61.202 57.454 -32.124 1.00 48.19 263 GLN A O 1
ATOM 2128 N N . GLY A 1 264 ? 61.854 58.300 -34.106 1.00 49.62 264 GLY A N 1
ATOM 2129 C CA . GLY A 1 264 ? 62.072 59.664 -33.614 1.00 49.62 264 GLY A CA 1
ATOM 2130 C C . GLY A 1 264 ? 63.420 60.339 -33.879 1.00 49.62 264 GLY A C 1
ATOM 2131 O O . GLY A 1 264 ? 63.689 61.331 -33.210 1.00 49.62 264 GLY A O 1
ATOM 2132 N N . MET A 1 265 ? 64.259 59.895 -34.825 1.00 36.12 265 MET A N 1
ATOM 2133 C CA . MET A 1 265 ? 65.395 60.719 -35.281 1.00 36.12 265 MET A CA 1
ATOM 2134 C C . MET A 1 265 ? 65.369 60.960 -36.799 1.00 36.12 265 MET A C 1
ATOM 2136 O O . MET A 1 265 ? 65.267 59.993 -37.554 1.00 36.12 265 MET A O 1
ATOM 2140 N N . PRO A 1 266 ? 65.461 62.223 -37.265 1.00 44.84 266 PRO A N 1
ATOM 2141 C CA . PRO A 1 266 ? 65.497 62.536 -38.687 1.00 44.84 266 PRO A CA 1
ATOM 2142 C C . PRO A 1 266 ? 66.891 62.228 -39.242 1.00 44.84 266 PRO A C 1
ATOM 2144 O O . PRO A 1 266 ? 67.887 62.775 -38.767 1.00 44.84 266 PRO A O 1
ATOM 2147 N N . GLN A 1 267 ? 66.971 61.357 -40.250 1.00 43.34 267 GLN A N 1
ATOM 2148 C CA . GLN A 1 267 ? 68.199 61.184 -41.020 1.00 43.34 267 GLN A CA 1
ATOM 2149 C C . GLN A 1 267 ? 68.283 62.251 -42.111 1.00 43.34 267 GLN A C 1
ATOM 2151 O O . GLN A 1 267 ? 67.399 62.408 -42.950 1.00 43.34 267 GLN A O 1
ATOM 2156 N N . VAL A 1 268 ? 69.364 63.012 -41.999 1.00 44.00 268 VAL A N 1
ATOM 2157 C CA . VAL A 1 268 ? 69.871 64.042 -42.900 1.00 44.00 268 VAL A CA 1
ATOM 2158 C C . VAL A 1 268 ? 70.630 63.365 -44.050 1.00 44.00 268 VAL A C 1
ATOM 2160 O O . VAL A 1 268 ? 71.454 62.497 -43.775 1.00 44.00 268 VAL A O 1
ATOM 2163 N N . GLY A 1 269 ? 70.405 63.827 -45.288 1.00 40.12 269 GLY A N 1
ATOM 2164 C CA . GLY A 1 269 ? 71.114 63.416 -46.517 1.00 40.12 269 GLY A CA 1
ATOM 2165 C C . GLY A 1 269 ? 70.479 62.176 -47.158 1.00 40.12 269 GLY A C 1
ATOM 2166 O O . GLY A 1 269 ? 70.315 61.168 -46.492 1.00 40.12 269 GLY A O 1
ATOM 2167 N N . ASP A 1 270 ? 69.992 62.174 -48.397 1.00 42.03 270 ASP A N 1
ATOM 2168 C CA . ASP A 1 270 ? 70.519 62.816 -49.596 1.00 42.03 270 ASP A CA 1
ATOM 2169 C C . ASP A 1 270 ? 69.381 63.423 -50.432 1.00 42.03 270 ASP A C 1
ATOM 2171 O O . ASP A 1 270 ? 68.530 62.713 -50.965 1.00 42.03 270 ASP A O 1
ATOM 2175 N N . GLN A 1 271 ? 69.367 64.752 -50.554 1.00 46.91 271 GLN A N 1
ATOM 2176 C CA . GLN A 1 271 ? 68.675 65.418 -51.654 1.00 46.91 271 GLN A CA 1
ATOM 2177 C C . GLN A 1 271 ? 69.558 65.303 -52.898 1.00 46.91 271 GLN A C 1
ATOM 2179 O O . GLN A 1 271 ? 70.616 65.925 -52.977 1.00 46.91 271 GLN A O 1
ATOM 2184 N N . ASP A 1 272 ? 69.106 64.450 -53.813 1.00 45.03 272 ASP A N 1
ATOM 2185 C CA . ASP A 1 272 ? 69.270 64.470 -55.267 1.00 45.03 272 ASP A CA 1
ATOM 2186 C C . ASP A 1 272 ? 70.463 65.258 -55.831 1.00 45.03 272 ASP A C 1
ATOM 2188 O O . ASP A 1 272 ? 70.396 66.455 -56.121 1.00 45.03 272 ASP A O 1
ATOM 2192 N N . LEU A 1 273 ? 71.543 64.527 -56.117 1.00 41.47 273 LEU A N 1
ATOM 2193 C CA . LEU A 1 273 ? 72.538 64.941 -57.098 1.00 41.47 273 LEU A CA 1
ATOM 2194 C C . LEU A 1 273 ? 72.225 64.319 -58.468 1.00 41.47 273 LEU A C 1
ATOM 2196 O O . LEU A 1 273 ? 72.394 63.118 -58.659 1.00 41.47 273 LEU A O 1
ATOM 2200 N N . ARG A 1 274 ? 71.930 65.223 -59.417 1.00 36.41 274 ARG A N 1
ATOM 2201 C CA . ARG A 1 274 ? 71.982 65.134 -60.898 1.00 36.41 274 ARG A CA 1
ATOM 2202 C C . ARG A 1 274 ? 70.835 64.399 -61.600 1.00 36.41 274 ARG A C 1
ATOM 2204 O O . ARG A 1 274 ? 70.685 63.198 -61.454 1.00 36.41 274 ARG A O 1
ATOM 2211 N N . ASN A 1 275 ? 69.946 65.102 -62.309 1.00 43.00 275 ASN A N 1
ATOM 2212 C CA . ASN A 1 275 ? 70.074 65.925 -63.539 1.00 43.00 275 ASN A CA 1
ATOM 2213 C C . ASN A 1 275 ? 70.284 65.139 -64.841 1.00 43.00 275 ASN A C 1
ATOM 2215 O O . ASN A 1 275 ? 71.327 64.516 -65.025 1.00 43.00 275 ASN A O 1
ATOM 2219 N N . GLY A 1 276 ? 69.353 65.406 -65.766 1.00 36.91 276 GLY A N 1
ATOM 2220 C CA . GLY A 1 276 ? 69.495 65.366 -67.225 1.00 36.91 276 GLY A CA 1
ATOM 2221 C C . GLY A 1 276 ? 68.718 64.218 -67.866 1.00 36.91 276 GLY A C 1
ATOM 2222 O O . GLY A 1 276 ? 68.812 63.099 -67.386 1.00 36.91 276 GLY A O 1
ATOM 2223 N N . GLU A 1 277 ? 67.922 64.369 -68.919 1.00 43.34 277 GLU A N 1
ATOM 2224 C CA . GLU A 1 277 ? 67.670 65.445 -69.882 1.00 43.34 277 GLU A CA 1
ATOM 2225 C C . GLU A 1 277 ? 66.391 65.038 -70.642 1.00 43.34 277 GLU A C 1
ATOM 2227 O O . GLU A 1 277 ? 66.238 63.867 -70.974 1.00 43.34 277 GLU A O 1
ATOM 2232 N N . ASP A 1 278 ? 65.508 65.995 -70.929 1.00 35.53 278 ASP A N 1
ATOM 2233 C CA . ASP A 1 278 ? 64.582 65.960 -72.068 1.00 35.53 278 ASP A CA 1
ATOM 2234 C C . ASP A 1 278 ? 64.446 67.414 -72.552 1.00 35.53 278 ASP A C 1
ATOM 2236 O O . ASP A 1 278 ? 63.858 68.254 -71.864 1.00 35.53 278 ASP A O 1
ATOM 2240 N N . GLY A 1 279 ? 65.060 67.717 -73.701 1.00 36.91 279 GLY A N 1
ATOM 2241 C CA . GLY A 1 279 ? 65.010 69.024 -74.363 1.00 36.91 279 GLY A CA 1
ATOM 2242 C C . GLY A 1 279 ? 66.184 69.287 -75.317 1.00 36.91 279 GLY A C 1
ATOM 2243 O O . GLY A 1 279 ? 67.086 70.017 -74.928 1.00 36.91 279 GLY A O 1
ATOM 2244 N N . GLU A 1 280 ? 66.091 68.707 -76.525 1.00 32.22 280 GLU A N 1
ATOM 2245 C CA . GLU A 1 280 ? 66.820 68.979 -77.798 1.00 32.22 280 GLU A CA 1
ATOM 2246 C C . GLU A 1 280 ? 68.361 68.940 -77.853 1.00 32.22 280 GLU A C 1
ATOM 2248 O O . GLU A 1 280 ? 69.048 69.806 -77.269 1.00 32.22 280 GLU A O 1
#

Secondary structure (DSSP, 8-state):
-PPPGGGGPEEEEEEEE-SSEEEEEEE-TTS-EEEEEEE--HHHHHHHHHHS-TTS-EEEETTEEEEEEEPPPSEEHHHHHHHH---HHHHHHHHHHHHHHHHH----HHHHHHH-SGGGEEEETTEEEE-----GGG--TT--HHHHHHHHHHHHHHHHH-SSS-GGGSPPPHHHHHHHHHHHHT----HHHHHHHHHTS-SSPPP--TTHHHHHHHHHHHHHHHHHHHHHHHHHHHHHHHHHHHHHHHHHHHHHHHT---TT-PPP------------